Protein AF-A0A8S0TV90-F1 (afdb_monomer_lite)

Organism: NCBI:txid158383

pLDDT: mean 72.82, std 21.0, range [25.78, 95.25]

Foldseek 3Di:
DDDDQLVVVVVVVVVVVVVVVVVVVVVPDDDDDDDDPDPDDDDDDDDDPPPPPPDDDDDPQDQVNLCVLDDVCVVVVQVQFPDHDDDDGSVRVLVCLAVPWTAGDNQQKTWGADPPPSWIDIDGAPVQKDWDCCVPVCAWDWDADPSDSGRTHIDGDDDPDTDIDHDDDCVSTDPPDDDDDDDDDADDPPDPDDWDKDWDFDDDPPDPPPCRVVRIDIDTHDHDD

Secondary structure (DSSP, 8-state):
---SSTTHHHHHHHHHHHHHHHHHHHHT----------------------------------HHHHHHHS-TTHHHHHHTBSS----SSHHHHHHHHHHSPEEETTTTEEEEE-TTT--EEEEE-GGGSEETTTT-TTTEEEE--TT-SSS-EEEE-S-S---EE----GGGSPTT------------TT--PPPEEEEE----TTS--TTGGGG-EEEEE----

Radius of gyration: 20.62 Å; chains: 1; bounding box: 49×48×55 Å

Structure (mmCIF, N/CA/C/O backbone):
data_AF-A0A8S0TV90-F1
#
_entry.id   AF-A0A8S0TV90-F1
#
loop_
_atom_site.group_PDB
_atom_site.id
_atom_site.type_symbol
_atom_site.label_atom_id
_atom_site.label_alt_id
_atom_site.label_comp_id
_atom_site.label_asym_id
_atom_site.label_entity_id
_atom_site.label_seq_id
_atom_site.pdbx_PDB_ins_code
_atom_site.Cartn_x
_atom_site.Cartn_y
_atom_site.Cartn_z
_atom_site.occupancy
_atom_site.B_iso_or_equiv
_atom_site.auth_seq_id
_atom_site.auth_comp_id
_atom_site.auth_asym_id
_atom_site.auth_atom_id
_atom_site.pdbx_PDB_model_num
ATOM 1 N N . MET A 1 1 ? 4.726 -23.025 -4.879 1.00 28.41 1 MET A N 1
ATOM 2 C CA . MET A 1 1 ? 5.135 -22.444 -3.583 1.00 28.41 1 MET A CA 1
ATOM 3 C C . MET A 1 1 ? 5.290 -20.944 -3.773 1.00 28.41 1 MET A C 1
ATOM 5 O O . MET A 1 1 ? 6.342 -20.499 -4.212 1.00 28.41 1 MET A O 1
ATOM 9 N N . SER A 1 2 ? 4.206 -20.198 -3.553 1.00 31.86 2 SER A N 1
ATOM 10 C CA . SER A 1 2 ? 4.227 -18.735 -3.496 1.00 31.86 2 SER A CA 1
ATOM 11 C C . SER A 1 2 ? 4.524 -18.340 -2.048 1.00 31.86 2 SER A C 1
ATOM 13 O O . SER A 1 2 ? 3.829 -18.758 -1.123 1.00 31.86 2 SER A O 1
ATOM 15 N N . ARG A 1 3 ? 5.634 -17.637 -1.845 1.00 41.28 3 ARG A N 1
ATOM 16 C CA . ARG A 1 3 ? 6.029 -17.026 -0.576 1.00 41.28 3 ARG A CA 1
ATOM 17 C C . ARG A 1 3 ? 6.762 -15.748 -0.947 1.00 41.28 3 ARG A C 1
ATOM 19 O O . ARG A 1 3 ? 7.929 -15.837 -1.310 1.00 41.28 3 ARG A O 1
ATOM 26 N N . ASN A 1 4 ? 6.097 -14.595 -0.876 1.00 44.53 4 ASN A N 1
ATOM 27 C CA . ASN A 1 4 ? 6.734 -13.420 -0.271 1.00 44.53 4 ASN A CA 1
ATOM 28 C C . ASN A 1 4 ? 5.820 -12.207 -0.079 1.00 44.53 4 ASN A C 1
ATOM 30 O O . ASN A 1 4 ? 6.003 -11.518 0.917 1.00 44.53 4 ASN A O 1
ATOM 34 N N . TYR A 1 5 ? 4.840 -11.936 -0.943 1.00 41.94 5 TYR A N 1
ATOM 35 C CA . TYR A 1 5 ? 4.117 -10.657 -0.833 1.00 41.94 5 TYR A CA 1
ATOM 36 C C . TYR A 1 5 ? 2.858 -10.706 0.049 1.00 41.94 5 TYR A C 1
ATOM 38 O O . TYR A 1 5 ? 2.608 -9.747 0.776 1.00 41.94 5 TYR A O 1
ATOM 46 N N . ASP A 1 6 ? 2.143 -11.836 0.109 1.00 41.06 6 ASP A N 1
ATOM 47 C CA . ASP A 1 6 ? 1.007 -12.012 1.041 1.00 41.06 6 ASP A CA 1
ATOM 48 C C . ASP A 1 6 ? 1.436 -12.227 2.494 1.00 41.06 6 ASP A C 1
ATOM 50 O O . ASP A 1 6 ? 0.637 -12.145 3.419 1.00 41.06 6 ASP A O 1
ATOM 54 N N . ASN A 1 7 ? 2.734 -12.415 2.718 1.00 50.66 7 ASN A N 1
ATOM 55 C CA . ASN A 1 7 ? 3.322 -12.487 4.045 1.00 50.66 7 ASN A CA 1
ATOM 56 C C . ASN A 1 7 ? 3.751 -11.098 4.557 1.00 50.66 7 ASN A C 1
ATOM 58 O O . ASN A 1 7 ? 4.726 -10.967 5.301 1.00 50.66 7 ASN A O 1
ATOM 62 N N . TRP A 1 8 ? 3.033 -10.052 4.130 1.00 51.53 8 TRP A N 1
ATOM 63 C CA . TRP A 1 8 ? 3.197 -8.677 4.601 1.00 51.53 8 TRP A CA 1
ATOM 64 C C . TRP A 1 8 ? 3.120 -8.596 6.130 1.00 51.53 8 TRP A C 1
ATOM 66 O O . TRP A 1 8 ? 3.776 -7.746 6.716 1.00 51.53 8 TRP A O 1
ATOM 76 N N . GLU A 1 9 ? 2.399 -9.521 6.770 1.00 46.16 9 GLU A N 1
ATOM 77 C CA . GLU A 1 9 ? 2.347 -9.676 8.224 1.00 46.16 9 GLU A CA 1
ATOM 78 C C . GLU A 1 9 ? 3.711 -10.023 8.815 1.00 46.16 9 GLU A C 1
ATOM 80 O O . GLU A 1 9 ? 4.153 -9.320 9.708 1.00 46.16 9 GLU A O 1
ATOM 85 N N . ARG A 1 10 ? 4.457 -11.000 8.277 1.00 53.50 10 ARG A N 1
ATOM 86 C CA . ARG A 1 10 ? 5.832 -11.270 8.752 1.00 53.50 10 ARG A CA 1
ATOM 87 C C . ARG A 1 10 ? 6.801 -10.143 8.414 1.00 53.50 10 ARG A C 1
ATOM 89 O O . ARG A 1 10 ? 7.792 -9.958 9.112 1.00 53.50 10 ARG A O 1
ATOM 96 N N . LEU A 1 11 ? 6.538 -9.413 7.334 1.00 54.12 11 LEU A N 1
ATOM 97 C CA . LEU A 1 11 ? 7.287 -8.221 6.939 1.00 54.12 11 LEU A CA 1
ATOM 98 C C . LEU A 1 11 ? 7.079 -7.093 7.961 1.00 54.12 11 LEU A C 1
ATOM 100 O O . LEU A 1 11 ? 8.053 -6.524 8.447 1.00 54.12 11 LEU A O 1
ATOM 104 N N . LEU A 1 12 ? 5.827 -6.832 8.341 1.00 52.50 12 LEU A N 1
ATOM 105 C CA . LEU A 1 12 ? 5.471 -5.914 9.416 1.00 52.50 12 LEU A CA 1
ATOM 106 C C . LEU A 1 12 ? 5.977 -6.412 10.765 1.00 52.50 12 LEU A C 1
ATOM 108 O O . LEU A 1 12 ? 6.564 -5.623 11.479 1.00 52.50 12 LEU A O 1
ATOM 112 N N . GLU A 1 13 ? 5.839 -7.690 11.110 1.00 53.66 13 GLU A N 1
ATOM 113 C CA . GLU A 1 13 ? 6.349 -8.251 12.365 1.00 53.66 13 GLU A CA 1
ATOM 114 C C . GLU A 1 13 ? 7.869 -8.124 12.461 1.00 53.66 13 GLU A C 1
ATOM 116 O O . GLU A 1 13 ? 8.380 -7.699 13.491 1.00 53.66 13 GLU A O 1
ATOM 121 N N . ALA A 1 14 ? 8.611 -8.442 11.397 1.00 53.81 14 ALA A N 1
ATOM 122 C CA . ALA A 1 14 ? 10.065 -8.297 11.379 1.00 53.81 14 ALA A CA 1
ATOM 123 C C . ALA A 1 14 ? 10.487 -6.829 11.525 1.00 53.81 14 ALA A C 1
ATOM 125 O O . ALA A 1 14 ? 11.451 -6.514 12.223 1.00 53.81 14 ALA A O 1
ATOM 126 N N . VAL A 1 15 ? 9.751 -5.924 10.883 1.00 60.00 15 VAL A N 1
ATOM 127 C CA . VAL A 1 15 ? 9.974 -4.483 10.975 1.00 60.00 15 VAL A CA 1
ATOM 128 C C . VAL A 1 15 ? 9.614 -3.946 12.361 1.00 60.00 15 VAL A C 1
ATOM 130 O O . VAL A 1 15 ? 10.416 -3.228 12.946 1.00 60.00 15 VAL A O 1
ATOM 133 N N . LEU A 1 16 ? 8.452 -4.307 12.902 1.00 56.81 16 LEU A N 1
ATOM 134 C CA . LEU A 1 16 ? 7.983 -3.919 14.231 1.00 56.81 16 LEU A CA 1
ATOM 135 C C . LEU A 1 16 ? 8.924 -4.452 15.306 1.00 56.81 16 LEU A C 1
ATOM 137 O O . LEU A 1 16 ? 9.281 -3.712 16.214 1.00 56.81 16 LEU A O 1
ATOM 141 N N . ARG A 1 17 ? 9.403 -5.692 15.163 1.00 60.16 17 ARG A N 1
ATOM 142 C CA . ARG A 1 17 ? 10.423 -6.271 16.041 1.00 60.16 17 ARG A CA 1
ATOM 143 C C . ARG A 1 17 ? 11.723 -5.477 15.979 1.00 60.16 17 ARG A C 1
ATOM 145 O O . ARG A 1 17 ? 12.268 -5.138 17.019 1.00 60.16 17 ARG A O 1
ATOM 152 N N . ARG A 1 18 ? 12.180 -5.100 14.780 1.00 61.66 18 ARG A N 1
ATOM 153 C CA . ARG A 1 18 ? 13.380 -4.268 14.616 1.00 61.66 18 ARG A CA 1
ATOM 154 C C . ARG A 1 18 ? 13.220 -2.880 15.238 1.00 61.66 18 ARG A C 1
ATOM 156 O O . ARG A 1 18 ? 14.164 -2.383 15.844 1.00 61.66 18 ARG A O 1
ATOM 163 N N . GLU A 1 19 ? 12.072 -2.229 15.062 1.00 57.28 19 GLU A N 1
ATOM 164 C CA . GLU A 1 19 ? 11.840 -0.914 15.669 1.00 57.28 19 GLU A CA 1
ATOM 165 C C . GLU A 1 19 ? 11.679 -1.024 17.196 1.00 57.28 19 GLU A C 1
ATOM 167 O O . GLU A 1 19 ? 12.238 -0.195 17.906 1.00 57.28 19 GLU A O 1
ATOM 172 N N . HIS A 1 20 ? 11.049 -2.084 17.713 1.00 60.78 20 HIS A N 1
ATOM 173 C CA . HIS A 1 20 ? 10.985 -2.368 19.150 1.00 60.78 20 HIS A CA 1
ATOM 174 C C . HIS A 1 20 ? 12.377 -2.608 19.756 1.00 60.78 20 HIS A C 1
ATOM 176 O O . HIS A 1 20 ? 12.732 -1.991 20.758 1.00 60.78 20 HIS A O 1
ATOM 182 N N . ASP A 1 21 ? 13.209 -3.431 19.113 1.00 55.97 21 ASP A N 1
ATOM 183 C CA . ASP A 1 21 ? 14.592 -3.671 19.542 1.00 55.97 21 ASP A CA 1
ATOM 184 C C . ASP A 1 21 ? 15.416 -2.372 19.506 1.00 55.97 21 ASP A C 1
ATOM 186 O O . ASP A 1 21 ? 16.234 -2.113 20.389 1.00 55.97 21 ASP A O 1
ATOM 190 N N . ARG A 1 22 ? 15.172 -1.501 18.519 1.00 61.19 22 ARG A N 1
ATOM 191 C CA . ARG A 1 22 ? 15.804 -0.179 18.434 1.00 61.19 22 ARG A CA 1
ATOM 192 C C . ARG A 1 22 ? 15.361 0.752 19.565 1.00 61.19 22 ARG A C 1
ATOM 194 O O . ARG A 1 22 ? 16.201 1.470 20.104 1.00 61.19 22 ARG A O 1
ATOM 201 N N . GLU A 1 23 ? 14.080 0.757 19.922 1.00 58.62 23 GLU A N 1
ATOM 202 C CA . GLU A 1 23 ? 13.561 1.519 21.066 1.00 58.62 23 GLU A CA 1
ATOM 203 C C . GLU A 1 23 ? 14.156 1.020 22.386 1.00 58.62 23 GLU A C 1
ATOM 205 O O . GLU A 1 23 ? 14.572 1.836 23.208 1.00 58.62 23 GLU A O 1
ATOM 210 N N . LEU A 1 24 ? 14.296 -0.298 22.556 1.00 62.91 24 LEU A N 1
ATOM 211 C CA . LEU A 1 24 ? 14.978 -0.887 23.709 1.00 62.91 24 LEU A CA 1
ATOM 212 C C . LEU A 1 24 ? 16.445 -0.453 23.776 1.00 62.91 24 LEU A C 1
ATOM 214 O O . LEU A 1 24 ? 16.901 -0.033 24.836 1.00 62.91 24 LEU A O 1
ATOM 218 N N . VAL A 1 25 ? 17.180 -0.487 22.662 1.00 59.34 25 VAL A N 1
ATOM 219 C CA . VAL A 1 25 ? 18.582 -0.033 22.619 1.00 59.34 25 VAL A CA 1
ATOM 220 C C . VAL A 1 25 ? 18.706 1.454 22.967 1.00 59.34 25 VAL A C 1
ATOM 222 O O . VAL A 1 25 ? 19.604 1.831 23.718 1.00 59.34 25 VAL A O 1
ATOM 225 N N . LEU A 1 26 ? 17.792 2.298 22.482 1.00 55.25 26 LEU A N 1
ATOM 226 C CA . LEU A 1 26 ? 17.770 3.728 22.810 1.00 55.25 26 LEU A CA 1
ATOM 22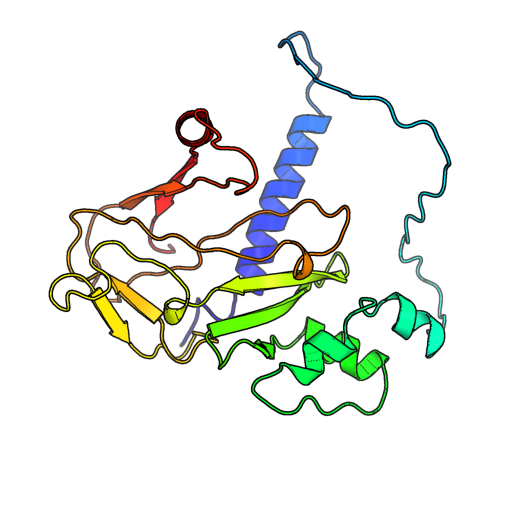7 C C . LEU A 1 26 ? 17.394 3.991 24.277 1.00 55.25 26 LEU A C 1
ATOM 229 O O . LEU A 1 26 ? 17.917 4.925 24.874 1.00 55.25 26 LEU A O 1
ATOM 233 N N . ALA A 1 27 ? 16.538 3.159 24.872 1.00 53.94 27 ALA A N 1
ATOM 234 C CA . ALA A 1 27 ? 16.146 3.268 26.278 1.00 53.94 27 ALA A CA 1
ATOM 235 C C . ALA A 1 27 ? 17.245 2.824 27.266 1.00 53.94 27 ALA A C 1
ATOM 237 O O . ALA A 1 27 ? 17.191 3.199 28.435 1.00 53.94 27 ALA A O 1
ATOM 238 N N . HIS A 1 28 ? 18.234 2.042 26.815 1.00 47.09 28 HIS A N 1
ATOM 239 C CA . HIS A 1 28 ? 19.327 1.522 27.651 1.00 47.09 28 HIS A CA 1
ATOM 240 C C . HIS A 1 28 ? 20.659 2.274 27.476 1.00 47.09 28 HIS A C 1
ATOM 242 O O . HIS A 1 28 ? 21.668 1.846 28.033 1.00 47.09 28 HIS A O 1
ATOM 248 N N . SER A 1 29 ? 20.689 3.380 26.725 1.00 35.72 29 SER A N 1
ATOM 249 C CA . SER A 1 29 ? 21.889 4.213 26.573 1.00 35.72 29 SER A CA 1
ATOM 250 C C . SER A 1 29 ? 21.983 5.251 27.702 1.00 35.72 29 SER A C 1
ATOM 252 O O . SER A 1 29 ? 21.122 6.128 27.777 1.00 35.72 29 SER A O 1
ATOM 254 N N . PRO A 1 30 ? 23.015 5.218 28.567 1.00 43.50 30 PRO A N 1
ATOM 255 C CA . PRO A 1 30 ? 23.337 6.333 29.450 1.00 43.50 30 PRO A CA 1
ATOM 256 C C . PRO A 1 30 ? 24.018 7.432 28.617 1.00 43.50 30 PRO A C 1
ATOM 258 O O . PRO A 1 30 ? 25.105 7.223 28.081 1.00 43.50 30 PRO A O 1
ATOM 261 N N . ASP A 1 31 ? 23.363 8.585 28.478 1.00 38.75 31 ASP A N 1
ATOM 262 C CA . ASP A 1 31 ? 23.887 9.765 27.771 1.00 38.75 31 ASP A CA 1
ATOM 263 C C . ASP A 1 31 ? 25.192 10.304 28.406 1.00 38.75 31 ASP A C 1
ATOM 265 O O . ASP A 1 31 ? 25.397 10.190 29.620 1.00 38.75 31 ASP A O 1
ATOM 269 N N . PRO A 1 32 ? 26.065 10.956 27.608 1.00 38.44 32 PRO A N 1
ATOM 270 C CA . PRO A 1 32 ? 25.944 12.410 27.514 1.00 38.44 32 PRO A CA 1
ATOM 271 C C . PRO A 1 32 ? 26.042 12.984 26.088 1.00 38.44 32 PRO A C 1
ATOM 273 O O . PRO A 1 32 ? 26.943 12.683 25.307 1.00 38.44 32 PRO A O 1
ATOM 276 N N . SER A 1 33 ? 25.172 13.971 25.854 1.00 36.97 33 SER A N 1
ATOM 277 C CA . SER A 1 33 ? 25.289 15.100 24.917 1.00 36.97 33 SER A CA 1
ATOM 278 C C . SER A 1 33 ? 25.264 14.827 23.406 1.00 36.97 33 SER A C 1
ATOM 280 O O . SER A 1 33 ? 26.302 14.675 22.775 1.00 36.97 33 SER A O 1
ATOM 282 N N . PHE A 1 34 ? 24.087 15.015 22.796 1.00 28.98 34 PHE A N 1
ATOM 283 C CA . PHE A 1 34 ? 23.965 15.751 21.531 1.00 28.98 34 PHE A CA 1
ATOM 284 C C . PHE A 1 34 ? 22.754 16.694 21.570 1.00 28.98 34 PHE A C 1
ATOM 286 O O . PHE A 1 34 ? 21.652 16.325 21.964 1.00 28.98 34 PHE A O 1
ATOM 293 N N . SER A 1 35 ? 23.013 17.944 21.191 1.00 25.78 35 SER A N 1
ATOM 294 C CA . SER A 1 35 ? 22.109 19.094 21.233 1.00 25.78 35 SER A CA 1
ATOM 295 C C . SER A 1 35 ? 20.823 18.870 20.431 1.00 25.78 35 SER A C 1
ATOM 297 O O . SER A 1 35 ? 20.850 18.775 19.203 1.00 25.78 35 SER A O 1
ATOM 299 N N . SER A 1 36 ? 19.684 18.829 21.122 1.00 30.06 36 SER A N 1
ATOM 300 C CA . SER A 1 36 ? 18.354 18.889 20.522 1.00 30.06 36 SER A CA 1
ATOM 301 C C . SER A 1 36 ? 17.888 20.344 20.452 1.00 30.06 36 SER A C 1
ATOM 303 O O . SER A 1 36 ? 17.552 20.937 21.478 1.00 30.06 36 SER A O 1
ATOM 305 N N . SER A 1 37 ? 17.804 20.924 19.256 1.00 27.86 37 SER A N 1
ATOM 306 C CA . SER A 1 37 ? 17.000 22.137 19.050 1.00 27.86 37 SER A CA 1
ATOM 307 C C . SER A 1 37 ? 15.561 21.721 18.746 1.00 27.86 37 SER A C 1
ATOM 309 O O . SER A 1 37 ? 15.173 21.474 17.608 1.00 27.86 37 SER A O 1
ATOM 311 N N . ILE A 1 38 ? 14.784 21.597 19.820 1.00 31.97 38 ILE A N 1
ATOM 312 C CA . ILE A 1 38 ? 13.326 21.488 19.811 1.00 31.97 38 ILE A CA 1
ATOM 313 C C . ILE A 1 38 ? 12.768 22.886 19.525 1.00 31.97 38 ILE A C 1
ATOM 315 O O . ILE A 1 38 ? 13.022 23.810 20.294 1.00 31.97 38 ILE A O 1
ATOM 319 N N . ILE A 1 39 ? 11.979 23.046 18.461 1.00 29.56 39 ILE A N 1
ATOM 320 C CA . ILE A 1 39 ? 11.037 24.167 18.367 1.00 29.56 39 ILE A CA 1
ATOM 321 C C . ILE A 1 39 ? 9.697 23.645 18.879 1.00 29.56 39 ILE A C 1
ATOM 323 O O . ILE A 1 39 ? 8.941 22.994 18.160 1.00 29.56 39 ILE A O 1
ATOM 327 N N . SER A 1 40 ? 9.442 23.890 20.161 1.00 29.27 40 SER A N 1
ATOM 328 C CA . SER A 1 40 ? 8.134 23.759 20.791 1.00 29.27 40 SER A CA 1
ATOM 329 C C . SER A 1 40 ? 7.373 25.071 20.610 1.00 29.27 40 SER A C 1
ATOM 331 O O . SER A 1 40 ? 7.940 26.157 20.718 1.00 29.27 40 SER A O 1
ATOM 333 N N . HIS A 1 41 ? 6.077 24.988 20.323 1.00 29.20 41 HIS A N 1
ATOM 334 C CA . HIS A 1 41 ? 5.122 26.045 20.654 1.00 29.20 41 HIS A CA 1
ATOM 335 C C . HIS A 1 41 ? 4.116 25.451 21.651 1.00 29.20 41 HIS A C 1
ATOM 337 O O . HIS A 1 41 ? 3.771 24.271 21.524 1.00 29.20 41 HIS A O 1
ATOM 343 N N . PRO A 1 42 ? 3.710 26.207 22.685 1.00 28.50 42 PRO A N 1
ATOM 344 C CA . PRO A 1 42 ? 3.037 25.650 23.848 1.00 28.50 42 PRO A CA 1
ATOM 345 C C . PRO A 1 42 ? 1.529 25.535 23.614 1.00 28.50 42 PRO A C 1
ATOM 347 O O . PRO A 1 42 ? 0.874 26.517 23.282 1.00 28.50 42 PRO A O 1
ATOM 350 N N . CYS A 1 43 ? 0.967 24.358 23.886 1.00 29.14 43 CYS A N 1
ATOM 351 C CA . CYS A 1 43 ? -0.438 24.231 24.262 1.00 29.14 43 CYS A CA 1
ATOM 352 C C . CYS A 1 43 ? -0.518 23.482 25.594 1.00 29.14 43 CYS A C 1
ATOM 354 O O . CYS A 1 43 ? -0.052 22.352 25.730 1.00 29.14 43 CYS A O 1
ATOM 356 N N . THR A 1 44 ? -1.065 24.175 26.585 1.00 27.78 44 THR A N 1
ATOM 357 C CA . THR A 1 44 ? -1.330 23.728 27.953 1.00 27.78 44 THR A CA 1
ATOM 358 C C . THR A 1 44 ? -2.443 22.676 28.020 1.00 27.78 44 THR A C 1
ATOM 360 O O . THR A 1 44 ? -3.439 22.826 27.322 1.00 27.78 44 THR A O 1
ATOM 363 N N . SER A 1 45 ? -2.198 21.665 28.873 1.00 34.56 45 SER A N 1
ATOM 364 C CA . SER A 1 45 ? -3.057 20.684 29.587 1.00 34.56 45 SER A CA 1
ATOM 365 C C . SER A 1 45 ? -4.450 20.330 29.019 1.00 34.56 45 SER A C 1
ATOM 367 O O . SER A 1 45 ? -5.226 21.172 28.599 1.00 34.56 45 SER A O 1
ATOM 369 N N . ILE A 1 46 ? -4.870 19.061 29.022 1.00 29.59 46 ILE A N 1
ATOM 370 C CA . ILE A 1 46 ? -5.319 18.307 30.207 1.00 29.59 46 ILE A CA 1
ATOM 371 C C . ILE A 1 46 ? -5.143 16.796 29.955 1.00 29.59 46 ILE A C 1
ATOM 373 O O . ILE A 1 46 ? -5.317 16.312 28.838 1.00 29.59 46 ILE A O 1
ATOM 377 N N . HIS A 1 47 ? -4.751 16.088 31.017 1.00 42.12 47 HIS A N 1
ATOM 378 C CA . HIS A 1 47 ? -4.613 14.635 31.113 1.00 42.12 47 HIS A CA 1
ATOM 379 C C . HIS A 1 47 ? -5.845 13.885 30.588 1.00 42.12 47 HIS A C 1
ATOM 381 O O . HIS A 1 47 ? -6.946 14.167 31.034 1.00 42.12 47 HIS A O 1
ATOM 387 N N . ASP A 1 48 ? -5.613 12.891 29.727 1.00 26.89 48 ASP A N 1
ATOM 388 C CA . ASP A 1 48 ? -6.279 11.582 29.768 1.00 26.89 48 ASP A CA 1
ATOM 389 C C . ASP A 1 48 ? -5.519 10.611 28.847 1.00 26.89 48 ASP A C 1
ATOM 391 O O . ASP A 1 48 ? -5.816 10.436 27.666 1.00 26.89 48 ASP A O 1
ATOM 395 N N . ASN A 1 49 ? -4.470 9.991 29.397 1.00 33.09 49 ASN A N 1
ATOM 396 C CA . ASN A 1 49 ? -3.824 8.833 28.785 1.00 33.09 49 ASN A CA 1
ATOM 397 C C . ASN A 1 49 ? -4.666 7.594 29.107 1.00 33.09 49 ASN A C 1
ATOM 399 O O . ASN A 1 49 ? -4.481 6.975 30.155 1.00 33.09 49 ASN A O 1
ATOM 403 N N . GLN A 1 50 ? -5.560 7.195 28.204 1.00 34.38 50 GLN A N 1
ATOM 404 C CA . GLN A 1 50 ? -6.109 5.840 28.235 1.00 34.38 50 GLN A CA 1
ATOM 405 C C . GLN A 1 50 ? -5.145 4.895 27.515 1.00 34.38 50 GLN A C 1
ATOM 407 O O . GLN A 1 50 ? -5.301 4.571 26.341 1.00 34.38 50 GLN A O 1
ATOM 412 N N . ASN A 1 51 ? -4.130 4.447 28.254 1.00 31.95 51 ASN A N 1
ATOM 413 C CA . ASN A 1 51 ? -3.431 3.207 27.941 1.00 31.95 51 ASN A CA 1
ATOM 414 C C . ASN A 1 51 ? -4.416 2.057 28.169 1.00 31.95 51 ASN A C 1
ATOM 416 O O . ASN A 1 51 ? -4.655 1.663 29.311 1.00 31.95 51 ASN A O 1
ATOM 420 N N . ILE A 1 52 ? -4.987 1.503 27.101 1.00 42.22 52 ILE A N 1
ATOM 421 C CA . ILE A 1 52 ? -5.712 0.236 27.197 1.00 42.22 52 ILE A CA 1
ATOM 422 C C . ILE A 1 52 ? -4.656 -0.874 27.226 1.00 42.22 52 ILE A C 1
ATOM 424 O O . ILE A 1 52 ? -4.266 -1.419 26.196 1.00 42.22 52 ILE A O 1
ATOM 428 N N . GLN A 1 53 ? -4.155 -1.188 28.424 1.00 39.25 53 GLN A N 1
ATOM 429 C CA . GLN A 1 53 ? -3.572 -2.503 28.666 1.00 39.25 53 GLN A CA 1
ATOM 430 C C . GLN A 1 53 ? -4.704 -3.524 28.583 1.00 39.25 53 GLN A C 1
ATOM 432 O O . GLN A 1 53 ? -5.670 -3.459 29.345 1.00 39.25 53 GLN A O 1
ATOM 437 N N . LEU A 1 54 ? -4.589 -4.462 27.645 1.00 40.12 54 LEU A N 1
ATOM 438 C CA . LEU A 1 54 ? -5.504 -5.587 27.526 1.00 40.12 54 LEU A CA 1
ATOM 439 C C . LEU A 1 54 ? -5.226 -6.559 28.686 1.00 40.12 54 LEU A C 1
ATOM 441 O O . LEU A 1 54 ? -4.447 -7.502 28.572 1.00 40.12 54 LEU A O 1
ATOM 445 N N . GLY A 1 55 ? -5.814 -6.257 29.842 1.00 30.28 55 GLY A N 1
ATOM 446 C CA . GLY A 1 55 ? -5.831 -7.132 31.002 1.00 30.28 55 GLY A CA 1
ATOM 447 C C . GLY A 1 55 ? -6.707 -8.349 30.730 1.00 30.28 55 GLY A C 1
ATOM 448 O O . GLY A 1 55 ? -7.861 -8.230 30.318 1.00 30.28 55 GLY A O 1
ATOM 449 N N . THR A 1 56 ? -6.147 -9.527 30.974 1.00 42.25 56 THR A N 1
ATOM 450 C CA . THR A 1 56 ? -6.820 -10.821 30.917 1.00 42.25 56 THR A CA 1
ATOM 451 C C . THR A 1 56 ? -7.950 -10.869 31.952 1.00 42.25 56 THR A C 1
ATOM 453 O O . THR A 1 56 ? -7.742 -11.201 33.116 1.00 42.25 56 THR A O 1
ATOM 456 N N . SER A 1 57 ? -9.169 -10.520 31.550 1.00 38.12 57 SER A N 1
ATOM 457 C CA . SER A 1 57 ? -10.394 -10.908 32.250 1.00 38.12 57 SER A CA 1
ATOM 458 C C . SER A 1 57 ? -11.567 -10.915 31.284 1.00 38.12 57 SER A C 1
ATOM 460 O O . SER A 1 57 ? -11.729 -10.020 30.461 1.00 38.12 57 SER A O 1
ATOM 462 N N . SER A 1 58 ? -12.342 -11.991 31.371 1.00 51.56 58 SER A N 1
ATOM 463 C CA . SER A 1 58 ? -13.488 -12.331 30.534 1.00 51.56 58 SER A CA 1
ATOM 464 C C . SER A 1 58 ? -14.544 -11.217 30.506 1.00 51.56 58 SER A C 1
ATOM 466 O O . SER A 1 58 ? -15.492 -11.251 31.282 1.00 51.56 58 SER A O 1
ATOM 468 N N . ASN A 1 59 ? -14.412 -10.264 29.582 1.00 45.84 59 ASN A N 1
ATOM 469 C CA . ASN A 1 59 ? -15.428 -9.258 29.293 1.00 45.84 59 ASN A CA 1
ATOM 470 C C . ASN A 1 59 ? -15.923 -9.446 27.860 1.00 45.84 59 ASN A C 1
ATOM 472 O O . ASN A 1 59 ? -15.178 -9.288 26.892 1.00 45.84 59 ASN A O 1
ATOM 476 N N . THR A 1 60 ? -17.200 -9.790 27.716 1.00 55.19 60 THR A N 1
ATOM 477 C CA . THR A 1 60 ? -17.903 -9.727 26.435 1.00 55.19 60 THR A CA 1
ATOM 478 C C . THR A 1 60 ? -17.962 -8.261 26.002 1.00 55.19 60 THR A C 1
ATOM 480 O O . THR A 1 60 ? -18.775 -7.496 26.516 1.00 55.19 60 THR A O 1
ATOM 483 N N . VAL A 1 61 ? -17.063 -7.859 25.105 1.00 62.09 61 VAL A N 1
ATOM 484 C CA . VAL A 1 61 ? -17.032 -6.518 24.500 1.00 62.09 61 VAL A CA 1
ATOM 485 C C . VAL A 1 61 ? -18.390 -6.247 23.841 1.00 62.09 61 VAL A C 1
ATOM 487 O O . VAL A 1 61 ? -18.808 -7.026 22.979 1.00 62.09 61 VAL A O 1
ATOM 490 N N . ASN A 1 62 ? -19.094 -5.195 24.270 1.00 74.94 62 ASN A N 1
ATOM 491 C CA . ASN A 1 62 ? -20.425 -4.857 23.751 1.00 74.94 62 ASN A CA 1
ATOM 492 C C . ASN A 1 62 ? -20.325 -4.032 22.445 1.00 74.94 62 ASN A C 1
ATOM 494 O O . ASN A 1 62 ? -19.260 -3.524 22.104 1.00 74.94 62 ASN A O 1
ATOM 498 N N . GLU A 1 63 ? -21.429 -3.865 21.708 1.00 76.31 63 GLU A N 1
ATOM 499 C CA . GLU A 1 63 ? -21.455 -3.125 20.425 1.00 76.31 63 GLU A CA 1
ATOM 500 C C . GLU A 1 63 ? -20.937 -1.674 20.516 1.00 76.31 63 GLU A C 1
ATOM 502 O O . GLU A 1 63 ? -20.317 -1.182 19.573 1.00 76.31 63 GLU A O 1
ATOM 507 N N . LYS A 1 64 ? -21.140 -0.985 21.649 1.00 77.38 64 LYS A N 1
ATOM 508 C CA . LYS A 1 64 ? -20.656 0.395 21.848 1.00 77.38 64 LYS A CA 1
ATOM 509 C C . LYS A 1 64 ? -19.142 0.452 22.031 1.00 77.38 64 LYS A C 1
ATOM 511 O O . LYS A 1 64 ? -18.515 1.436 21.648 1.00 77.38 64 LYS A O 1
ATOM 516 N N . ASP A 1 65 ? -18.554 -0.586 22.614 1.00 82.19 65 ASP A N 1
ATOM 517 C CA . ASP A 1 65 ? -17.104 -0.685 22.761 1.00 82.19 65 ASP A CA 1
ATOM 518 C C . ASP A 1 65 ? -16.448 -0.951 21.397 1.00 82.19 65 ASP A C 1
ATOM 520 O O . ASP A 1 65 ? -15.441 -0.326 21.068 1.00 82.19 65 ASP A O 1
ATOM 524 N N . TRP A 1 66 ? -17.064 -1.789 20.552 1.00 84.00 66 TRP A N 1
ATOM 525 C CA . TRP A 1 66 ? -16.608 -2.001 19.170 1.00 84.00 66 TRP A CA 1
ATOM 526 C C . TRP A 1 66 ? -16.709 -0.744 18.311 1.00 84.00 66 TRP A C 1
ATOM 528 O O . TRP A 1 66 ? -15.825 -0.492 17.501 1.00 84.00 66 TRP A O 1
ATOM 538 N N . GLU A 1 67 ? -17.734 0.079 18.515 1.00 79.44 67 GLU A N 1
ATOM 539 C CA . GLU A 1 67 ? -17.864 1.373 17.840 1.00 79.44 67 GLU A CA 1
ATOM 540 C C . GLU A 1 67 ? -16.728 2.346 18.168 1.00 79.44 67 GLU A C 1
ATOM 542 O O . GLU A 1 67 ? -16.319 3.108 17.303 1.00 79.44 67 GLU A O 1
ATOM 547 N N . ARG A 1 68 ? -16.181 2.296 19.388 1.00 78.81 68 ARG A N 1
ATOM 548 C CA . ARG A 1 68 ? -15.005 3.100 19.765 1.00 78.8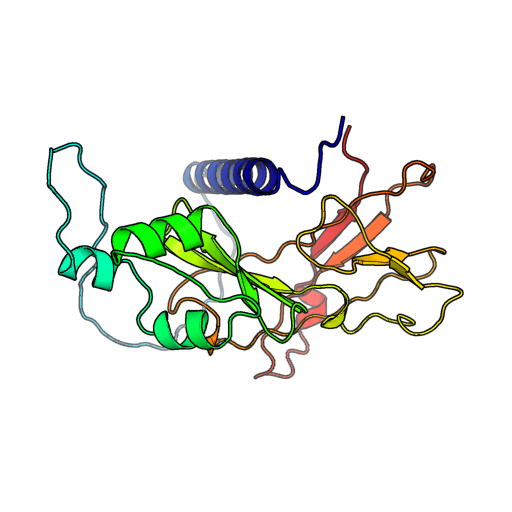1 68 ARG A CA 1
ATOM 549 C C . ARG A 1 68 ? -13.701 2.552 19.189 1.00 78.81 68 ARG A C 1
ATOM 551 O O . ARG A 1 68 ? -12.761 3.317 18.995 1.00 78.81 68 ARG A O 1
ATOM 558 N N . LEU A 1 69 ? -13.628 1.235 18.989 1.00 79.62 69 LEU A N 1
ATOM 559 C CA . LEU A 1 69 ? -12.482 0.567 18.365 1.00 79.62 69 LEU A CA 1
ATOM 560 C C . LEU A 1 69 ? -12.480 0.745 16.844 1.00 79.62 69 LEU A C 1
ATOM 562 O O . LEU A 1 69 ? -11.416 0.766 16.226 1.00 79.62 69 LEU A O 1
ATOM 566 N N . LEU A 1 70 ? -13.661 0.875 16.243 1.00 80.94 70 LEU A N 1
ATOM 567 C CA . LEU A 1 70 ? -13.806 1.353 14.879 1.00 80.94 70 LEU A CA 1
ATOM 568 C C . LEU A 1 70 ? -13.466 2.846 14.822 1.00 80.94 70 LEU A C 1
ATOM 570 O O . LEU A 1 70 ? -13.726 3.621 15.738 1.00 80.94 70 LEU A O 1
ATOM 574 N N . LEU A 1 71 ? -12.838 3.252 13.726 1.00 79.62 71 LEU A N 1
ATOM 575 C CA . LEU A 1 71 ? -12.452 4.645 13.520 1.00 79.62 71 LEU A CA 1
ATOM 576 C C . LEU A 1 71 ? -13.712 5.487 13.288 1.00 79.62 71 LEU A C 1
ATOM 578 O O . LEU A 1 71 ? -14.614 4.996 12.618 1.00 79.62 71 LEU A O 1
ATOM 582 N N . PRO A 1 72 ? -13.784 6.748 13.750 1.00 81.19 72 PRO A N 1
ATOM 583 C CA . PRO A 1 72 ? -14.989 7.571 13.594 1.00 81.19 72 PRO A CA 1
ATOM 584 C C . PRO A 1 72 ? -15.489 7.708 12.147 1.00 81.19 72 PRO A C 1
ATOM 586 O O . PRO A 1 72 ? -16.669 7.942 11.925 1.00 81.19 72 PRO A O 1
ATOM 589 N N . ASP A 1 73 ? -14.598 7.548 11.168 1.00 87.19 73 ASP A N 1
ATOM 590 C CA . ASP A 1 73 ? -14.871 7.625 9.734 1.00 87.19 73 ASP A CA 1
ATOM 591 C C . ASP A 1 73 ? -14.960 6.247 9.048 1.00 87.19 73 ASP A C 1
ATOM 593 O O . ASP A 1 73 ? -14.774 6.144 7.834 1.00 87.19 73 ASP A O 1
ATOM 597 N N . TYR A 1 74 ? -15.221 5.164 9.793 1.00 87.62 74 TYR A N 1
ATOM 598 C CA . TYR A 1 74 ? -15.303 3.817 9.214 1.00 87.62 74 TYR A CA 1
ATOM 599 C C . TYR A 1 74 ? -16.412 3.694 8.154 1.00 87.62 74 TYR A C 1
ATOM 601 O O . TYR A 1 74 ? -16.225 2.974 7.177 1.00 87.62 74 TYR A O 1
ATOM 609 N N . GLU A 1 75 ? -17.526 4.418 8.301 1.00 89.50 75 GLU A N 1
ATOM 610 C CA . GLU A 1 75 ? -18.636 4.431 7.332 1.00 89.50 75 GLU A CA 1
ATOM 611 C C . GLU A 1 75 ? -18.216 5.045 5.986 1.00 89.50 75 GLU A C 1
ATOM 613 O O . GLU A 1 75 ? -18.487 4.503 4.909 1.00 89.50 75 GLU A O 1
ATOM 618 N N . ASP A 1 76 ? -17.449 6.134 6.034 1.00 88.50 76 ASP A N 1
ATOM 619 C CA . ASP A 1 76 ? -16.839 6.741 4.849 1.00 88.50 76 ASP A CA 1
ATOM 620 C C . ASP A 1 76 ? -15.791 5.815 4.224 1.00 88.50 76 ASP A C 1
ATOM 622 O O . ASP A 1 76 ? -15.571 5.813 3.011 1.00 88.50 76 ASP A O 1
ATOM 626 N N . ILE A 1 77 ? -15.091 5.035 5.046 1.00 88.06 77 ILE A N 1
ATOM 627 C CA . ILE A 1 77 ? -14.123 4.053 4.567 1.00 88.06 77 ILE A CA 1
ATOM 628 C C . ILE A 1 77 ? -14.852 2.949 3.790 1.00 88.06 77 ILE A C 1
ATOM 630 O O . ILE A 1 77 ? -14.575 2.778 2.605 1.00 88.06 77 ILE A O 1
ATOM 634 N N . ILE A 1 78 ? -15.828 2.270 4.397 1.00 90.75 78 ILE A N 1
ATOM 635 C CA . ILE A 1 78 ? -16.544 1.157 3.750 1.00 90.75 78 ILE A CA 1
ATOM 636 C C . ILE A 1 78 ? -17.326 1.599 2.508 1.00 90.75 78 ILE A C 1
ATOM 638 O O . ILE A 1 78 ? -17.356 0.866 1.523 1.00 90.75 78 ILE A O 1
ATOM 642 N N . SER A 1 79 ? -17.910 2.802 2.507 1.00 89.88 79 SER A N 1
ATOM 643 C CA . SER A 1 79 ? -18.697 3.306 1.368 1.00 89.88 79 SER A CA 1
ATOM 644 C C . SER A 1 79 ? -17.853 3.583 0.120 1.00 89.88 79 SER A C 1
ATOM 646 O O . SER A 1 79 ? -18.374 3.568 -0.993 1.00 89.88 79 SER A O 1
ATOM 648 N N . ARG A 1 80 ? -16.544 3.806 0.287 1.00 87.75 80 ARG A N 1
ATOM 649 C CA . ARG A 1 80 ? -15.579 4.012 -0.808 1.00 87.75 80 ARG A CA 1
ATOM 650 C C . ARG A 1 80 ? -14.846 2.730 -1.219 1.00 87.75 80 ARG A C 1
ATOM 652 O O . ARG A 1 80 ? -13.960 2.798 -2.079 1.00 87.75 80 ARG A O 1
ATOM 659 N N . SER A 1 81 ? -15.178 1.597 -0.601 1.00 91.62 81 SER A N 1
ATOM 660 C CA . SER A 1 81 ? -14.617 0.291 -0.945 1.00 91.62 81 SER A CA 1
ATOM 661 C C . SER A 1 81 ? -14.999 -0.095 -2.377 1.00 91.62 81 SER A C 1
ATOM 663 O O . SER A 1 81 ? -16.122 0.139 -2.817 1.00 91.62 81 SER A O 1
ATOM 665 N N . ALA A 1 82 ? -14.060 -0.687 -3.112 1.00 89.38 82 ALA A N 1
ATOM 666 C CA . ALA A 1 82 ? -14.284 -1.175 -4.470 1.00 89.38 82 ALA A CA 1
ATOM 667 C C . ALA A 1 82 ? -15.249 -2.370 -4.496 1.00 89.38 82 ALA A C 1
ATOM 669 O O . ALA A 1 82 ? -16.009 -2.519 -5.450 1.00 89.38 82 ALA A O 1
ATOM 670 N N . ASP A 1 83 ? -15.228 -3.175 -3.433 1.00 87.88 83 ASP A N 1
ATOM 671 C CA . ASP A 1 83 ? -16.077 -4.346 -3.251 1.00 87.88 83 ASP A CA 1
ATOM 672 C C . ASP A 1 83 ? -16.991 -4.151 -2.030 1.00 87.88 83 ASP A C 1
ATOM 674 O O . ASP A 1 83 ? -16.545 -3.578 -1.025 1.00 87.88 83 ASP A O 1
ATOM 678 N N . PRO A 1 84 ? -18.253 -4.624 -2.075 1.00 88.12 84 PRO A N 1
ATOM 679 C CA . PRO A 1 84 ? -19.170 -4.526 -0.945 1.00 88.12 84 PRO A CA 1
ATOM 680 C C . PRO A 1 84 ? -18.604 -5.195 0.311 1.00 88.12 84 PRO A C 1
ATOM 682 O O . PRO A 1 84 ? -18.281 -6.382 0.308 1.00 88.12 84 PRO A O 1
ATOM 685 N N . VAL A 1 85 ? -18.537 -4.439 1.407 1.00 89.69 85 VAL A N 1
ATOM 686 C CA . VAL A 1 85 ? -18.129 -4.957 2.717 1.00 89.69 85 VAL A CA 1
ATOM 687 C C . VAL A 1 85 ? -19.378 -5.425 3.459 1.00 89.69 85 VAL A C 1
ATOM 689 O O . VAL A 1 85 ? -20.199 -4.611 3.876 1.00 89.69 85 VAL A O 1
ATOM 692 N N . VAL A 1 86 ? -19.535 -6.740 3.607 1.00 89.31 86 VAL A N 1
ATOM 693 C CA . VAL A 1 86 ? -20.682 -7.348 4.297 1.00 89.31 86 VAL A CA 1
ATOM 694 C C . VAL A 1 86 ? -20.268 -7.764 5.704 1.00 89.31 86 VAL A C 1
ATOM 696 O O . VAL A 1 86 ? -19.299 -8.498 5.874 1.00 89.31 86 VAL A O 1
ATOM 699 N N . TYR A 1 87 ? -21.016 -7.321 6.713 1.00 90.88 87 TYR A N 1
ATOM 700 C CA . TYR A 1 87 ? -20.780 -7.658 8.118 1.00 90.88 87 TYR A CA 1
ATOM 701 C C . TYR A 1 87 ? -22.105 -7.727 8.889 1.00 90.88 87 TYR A C 1
ATOM 703 O O . TYR A 1 87 ? -23.061 -7.034 8.545 1.00 90.88 87 TYR A O 1
ATOM 711 N N . ALA A 1 88 ? -22.169 -8.573 9.923 1.00 90.19 88 ALA A N 1
ATOM 712 C CA . ALA A 1 88 ? -23.356 -8.724 10.772 1.00 90.19 88 ALA A CA 1
ATOM 713 C C . ALA A 1 88 ? -23.273 -7.870 12.048 1.00 90.19 88 ALA A C 1
ATOM 715 O O . ALA A 1 88 ? -24.283 -7.338 12.504 1.00 90.19 88 ALA A O 1
ATOM 716 N N . THR A 1 89 ? -22.070 -7.718 12.605 1.00 90.69 89 THR A N 1
ATOM 717 C CA . THR A 1 89 ? -21.799 -6.923 13.811 1.00 90.69 89 THR A CA 1
ATOM 718 C C . THR A 1 89 ? -20.608 -5.987 13.611 1.00 90.69 89 THR A C 1
ATOM 720 O O . THR A 1 89 ? -19.779 -6.197 12.718 1.00 90.69 89 THR A O 1
ATOM 723 N N . LYS A 1 90 ? -20.465 -4.961 14.463 1.00 89.38 90 LYS A N 1
ATOM 724 C CA . LYS A 1 90 ? -19.292 -4.063 14.421 1.00 89.38 90 LYS A CA 1
ATOM 725 C C . LYS A 1 90 ? -17.992 -4.800 14.740 1.00 89.38 90 LYS A C 1
ATOM 727 O O . LYS A 1 90 ? -16.938 -4.468 14.199 1.00 89.38 90 LYS A O 1
ATOM 732 N N . LYS A 1 91 ? -18.076 -5.838 15.574 1.00 90.12 91 LYS A N 1
ATOM 733 C CA . LYS A 1 91 ? -16.970 -6.761 15.831 1.00 90.12 91 LYS A CA 1
ATOM 734 C C . LYS A 1 91 ? -16.519 -7.463 14.554 1.00 90.12 91 LYS A C 1
ATOM 736 O O . LYS A 1 91 ? -15.323 -7.490 14.275 1.00 90.12 91 LYS A O 1
ATOM 741 N N . ASP A 1 92 ? -17.462 -8.010 13.788 1.00 92.00 92 ASP A N 1
ATOM 742 C CA . ASP A 1 92 ? -17.151 -8.709 12.537 1.00 92.00 92 ASP A CA 1
ATOM 743 C C . ASP A 1 92 ? -16.506 -7.757 11.534 1.00 92.00 92 ASP A C 1
ATOM 745 O O . ASP A 1 92 ? -15.521 -8.117 10.894 1.00 92.00 92 ASP A O 1
ATOM 749 N N . LEU A 1 93 ? -17.001 -6.517 11.456 1.00 92.31 93 LEU A N 1
ATOM 750 C CA . LEU A 1 93 ? -16.388 -5.486 10.626 1.00 92.31 93 LEU A CA 1
ATOM 751 C C . LEU A 1 93 ? -14.948 -5.192 11.056 1.00 92.31 93 LEU A C 1
ATOM 753 O O . LEU A 1 93 ? -14.049 -5.187 10.218 1.00 92.31 93 LEU A O 1
ATOM 757 N N . TYR A 1 94 ? -14.713 -4.966 12.351 1.00 90.81 94 TYR A N 1
ATOM 758 C CA . TYR A 1 94 ? -13.374 -4.685 12.869 1.00 90.81 94 TYR A CA 1
ATOM 759 C C . TYR A 1 94 ? -12.397 -5.825 12.551 1.00 90.81 94 TYR A C 1
ATOM 761 O O . TYR A 1 94 ? -11.300 -5.576 12.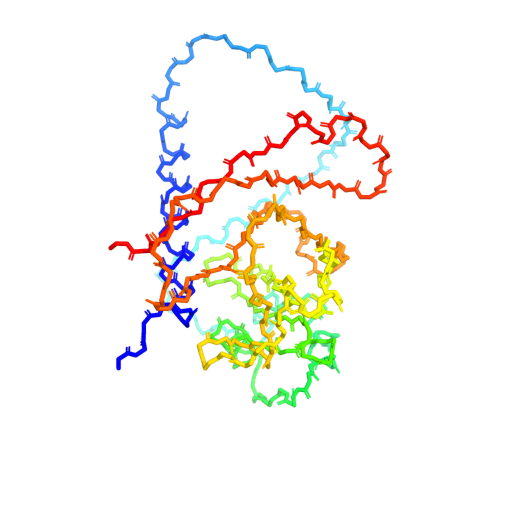048 1.00 90.81 94 TYR A O 1
ATOM 769 N N . LEU A 1 95 ? -12.801 -7.076 12.799 1.00 90.44 95 LEU A N 1
ATOM 770 C CA . LEU A 1 95 ? -11.981 -8.250 12.493 1.00 90.44 95 LEU A CA 1
ATOM 771 C C . LEU A 1 95 ? -11.744 -8.387 10.984 1.00 90.44 95 LEU A C 1
ATOM 773 O O . LEU A 1 95 ? -10.607 -8.585 10.567 1.00 90.44 95 LEU A O 1
ATOM 777 N N . SER A 1 96 ? -12.770 -8.173 10.157 1.00 91.62 96 SER A N 1
ATOM 778 C CA . SER A 1 96 ? -12.631 -8.199 8.699 1.00 91.62 96 SER A CA 1
ATOM 779 C C . SER A 1 96 ? -11.629 -7.158 8.199 1.00 91.62 96 SER A C 1
ATOM 781 O O . SER A 1 96 ? -10.768 -7.494 7.393 1.00 91.62 96 SER A O 1
ATOM 783 N N . LEU A 1 97 ? -11.708 -5.910 8.674 1.00 91.06 97 LEU A N 1
ATOM 784 C CA . LEU A 1 97 ? -10.789 -4.837 8.272 1.00 91.06 97 LEU A CA 1
ATOM 785 C C . LEU A 1 97 ? -9.364 -5.057 8.791 1.00 91.06 97 LEU A C 1
ATOM 787 O O . LEU A 1 97 ? -8.413 -4.531 8.216 1.00 91.06 97 LEU A O 1
ATOM 791 N N . ARG A 1 98 ? -9.209 -5.797 9.889 1.00 88.69 98 ARG A N 1
ATOM 792 C CA . ARG A 1 98 ? -7.913 -6.178 10.458 1.00 88.69 98 ARG A CA 1
ATOM 793 C C . ARG A 1 98 ? -7.254 -7.311 9.672 1.00 88.69 98 ARG A C 1
ATOM 795 O O . ARG A 1 98 ? -6.048 -7.267 9.430 1.00 88.69 98 ARG A O 1
ATOM 802 N N . ASP A 1 99 ? -8.032 -8.320 9.297 1.00 88.38 99 ASP A N 1
ATOM 803 C CA . ASP A 1 99 ? -7.519 -9.553 8.696 1.00 88.38 99 ASP A CA 1
ATOM 804 C C . ASP A 1 99 ? -7.457 -9.485 7.166 1.00 88.38 99 ASP A C 1
ATOM 806 O O . ASP A 1 99 ? -6.655 -10.180 6.545 1.00 88.38 99 ASP A O 1
ATOM 810 N N . SER A 1 100 ? -8.287 -8.652 6.535 1.00 87.31 100 SER A N 1
ATOM 811 C CA . SER A 1 100 ? -8.389 -8.540 5.079 1.00 87.31 100 SER A CA 1
ATOM 812 C C . SER A 1 100 ? -8.393 -7.076 4.632 1.00 87.31 100 SER A C 1
ATOM 814 O O . SER A 1 100 ? -9.342 -6.342 4.910 1.00 87.31 100 SER A O 1
ATOM 816 N N . PRO A 1 101 ? -7.351 -6.624 3.909 1.00 90.06 101 PRO A N 1
ATOM 817 C CA . PRO A 1 101 ? -7.331 -5.283 3.352 1.00 90.06 101 PRO A CA 1
ATOM 818 C C . PRO A 1 101 ? -8.432 -5.083 2.312 1.00 90.06 101 PRO A C 1
ATOM 820 O O . PRO A 1 101 ? -8.575 -5.889 1.396 1.00 90.06 101 PRO A O 1
ATOM 823 N N . ILE A 1 102 ? -9.141 -3.963 2.404 1.00 93.44 102 ILE A N 1
ATOM 824 C CA . ILE A 1 102 ? -10.140 -3.554 1.414 1.00 93.44 102 ILE A CA 1
ATOM 825 C C . ILE A 1 102 ? -9.526 -2.592 0.402 1.00 93.44 102 ILE A C 1
ATOM 827 O O . ILE A 1 102 ? -8.608 -1.827 0.715 1.00 93.44 102 ILE A O 1
ATOM 831 N N . LEU A 1 103 ? -10.021 -2.631 -0.831 1.00 94.38 103 LEU A N 1
ATOM 832 C CA . LEU A 1 103 ? -9.524 -1.808 -1.926 1.00 94.38 103 LEU A CA 1
ATOM 833 C C . LEU A 1 103 ? -10.317 -0.509 -2.040 1.00 94.38 103 LEU A C 1
ATOM 835 O O . LEU A 1 103 ? -11.536 -0.518 -2.021 1.00 94.38 103 LEU A O 1
ATOM 839 N N . HIS A 1 104 ? -9.622 0.614 -2.186 1.00 90.50 104 HIS A N 1
ATOM 840 C CA . HIS A 1 104 ? -10.185 1.958 -2.319 1.00 90.50 104 HIS A CA 1
ATOM 841 C C . HIS A 1 104 ? -9.711 2.620 -3.615 1.00 90.50 104 HIS A C 1
ATOM 843 O O . HIS A 1 104 ? -8.732 2.188 -4.235 1.00 90.50 104 HIS A O 1
ATOM 849 N N . ASP A 1 105 ? -10.375 3.718 -3.992 1.00 88.88 105 ASP A N 1
ATOM 850 C CA . ASP A 1 105 ? -9.986 4.570 -5.127 1.00 88.88 105 ASP A CA 1
ATOM 851 C C . ASP A 1 105 ? -9.869 3.777 -6.443 1.00 88.88 105 ASP A C 1
ATOM 853 O O . ASP A 1 105 ? -8.851 3.802 -7.140 1.00 88.88 105 ASP A O 1
ATOM 857 N N . GLY A 1 106 ? -10.899 2.977 -6.736 1.00 89.31 106 GLY A N 1
ATOM 858 C CA . GLY A 1 106 ? -10.925 2.104 -7.912 1.00 89.31 106 GLY A CA 1
ATOM 859 C C . GLY A 1 106 ? -9.825 1.036 -7.900 1.00 89.31 106 GLY A C 1
ATOM 860 O O . GLY A 1 106 ? -9.253 0.731 -8.945 1.00 89.31 106 GLY A O 1
ATOM 861 N N . GLY A 1 107 ? -9.471 0.522 -6.719 1.00 91.81 107 GLY A N 1
ATOM 862 C CA . GLY A 1 107 ? -8.450 -0.517 -6.563 1.00 91.81 107 GLY A CA 1
ATOM 863 C C . GLY A 1 107 ? -7.010 -0.016 -6.610 1.00 91.81 107 GLY A C 1
ATOM 864 O O . GLY A 1 107 ? -6.090 -0.810 -6.797 1.00 91.81 107 GLY A O 1
ATOM 865 N N . LYS A 1 108 ? -6.786 1.293 -6.464 1.00 93.38 108 LYS A N 1
ATOM 866 C CA . LYS A 1 108 ? -5.442 1.894 -6.486 1.00 93.38 108 LYS A CA 1
ATOM 867 C C . LYS A 1 108 ? -4.860 2.118 -5.095 1.00 93.38 108 LYS A C 1
ATOM 869 O O . LYS A 1 108 ? -3.672 2.413 -4.973 1.00 93.38 108 LYS A O 1
ATOM 874 N N . MET A 1 109 ? -5.675 1.998 -4.054 1.00 94.38 109 MET A N 1
ATOM 875 C CA . MET A 1 109 ? -5.249 2.048 -2.658 1.00 94.38 109 MET A CA 1
ATOM 876 C C . MET A 1 109 ? -5.821 0.856 -1.906 1.00 94.38 109 MET A C 1
ATOM 878 O O . MET A 1 109 ? -6.839 0.307 -2.314 1.00 94.38 109 MET A O 1
ATOM 882 N N . SER A 1 110 ? -5.177 0.454 -0.814 1.00 93.50 110 SER A N 1
ATOM 883 C CA . SER A 1 110 ? -5.757 -0.523 0.108 1.00 93.50 110 SER A CA 1
ATOM 884 C C . SER A 1 110 ? -5.755 0.010 1.526 1.00 93.50 110 SER A C 1
ATOM 886 O O . SER A 1 110 ? -4.784 0.657 1.928 1.00 93.50 110 SER A O 1
ATOM 888 N N . PHE A 1 111 ? -6.782 -0.337 2.282 1.00 93.25 111 PHE A N 1
ATOM 889 C CA . PHE A 1 111 ? -6.962 0.023 3.676 1.00 93.25 111 PHE A CA 1
ATOM 890 C C . PHE A 1 111 ? -7.074 -1.238 4.535 1.00 93.25 111 PHE A C 1
ATOM 892 O O . PHE A 1 111 ? -7.731 -2.192 4.134 1.00 93.25 111 PHE A O 1
ATOM 899 N N . HIS A 1 112 ? -6.446 -1.242 5.707 1.00 92.38 112 HIS A N 1
ATOM 900 C CA . HIS A 1 112 ? -6.691 -2.231 6.760 1.00 92.38 112 HIS A CA 1
ATOM 901 C C . HIS A 1 112 ? -6.428 -1.613 8.135 1.00 92.38 112 HIS A C 1
ATOM 903 O O . HIS A 1 112 ? -5.871 -0.516 8.237 1.00 92.38 112 HIS A O 1
ATOM 909 N N . ILE A 1 113 ? -6.816 -2.324 9.188 1.00 91.62 113 ILE A N 1
ATOM 910 C CA . ILE A 1 113 ? -6.531 -1.953 10.574 1.00 91.62 113 ILE A CA 1
ATOM 911 C C . ILE A 1 113 ? -5.266 -2.676 11.042 1.00 91.62 113 ILE A C 1
ATOM 913 O O . ILE A 1 113 ? -5.140 -3.892 10.887 1.00 91.62 113 ILE A O 1
ATOM 917 N N . ASP A 1 114 ? -4.335 -1.931 11.638 1.00 90.12 114 ASP A N 1
ATOM 918 C CA . ASP A 1 114 ? -3.139 -2.502 12.249 1.00 90.12 114 ASP A CA 1
ATOM 919 C C . ASP A 1 114 ? -3.511 -3.460 13.384 1.00 90.12 114 ASP A C 1
ATOM 921 O O . ASP A 1 114 ? -4.261 -3.108 14.301 1.00 90.12 114 ASP A O 1
ATOM 925 N N . LYS A 1 115 ? -2.935 -4.664 13.366 1.00 86.31 115 LYS A N 1
ATOM 926 C CA . LYS A 1 115 ? -3.308 -5.712 14.320 1.00 86.31 115 LYS A CA 1
ATOM 927 C C . LYS A 1 115 ? -2.932 -5.385 15.761 1.00 86.31 115 LYS A C 1
ATOM 929 O O . LYS A 1 115 ? -3.559 -5.942 16.662 1.00 86.31 115 LYS A O 1
ATOM 934 N N . THR A 1 116 ? -1.912 -4.560 15.968 1.00 86.19 116 THR A N 1
ATOM 935 C CA . THR A 1 116 ? -1.340 -4.285 17.291 1.00 86.19 116 THR A CA 1
ATOM 936 C C . THR A 1 116 ? -1.926 -3.015 17.888 1.00 86.19 116 THR A C 1
ATOM 938 O O . THR A 1 116 ? -2.262 -2.975 19.068 1.00 86.19 116 THR A O 1
ATOM 941 N N . THR A 1 117 ? -2.052 -1.975 17.071 1.00 85.31 117 THR A N 1
ATOM 942 C CA . THR A 1 117 ? -2.400 -0.623 17.513 1.00 85.31 117 THR A CA 1
ATOM 943 C C . THR A 1 117 ? -3.832 -0.223 17.180 1.00 85.31 117 THR A C 1
ATOM 945 O O . THR A 1 117 ? -4.308 0.776 17.711 1.00 85.31 117 THR A O 1
ATOM 948 N N . GLY A 1 118 ? -4.520 -0.948 16.292 1.00 87.19 118 GLY A N 1
ATOM 949 C CA . GLY A 1 118 ? -5.852 -0.569 15.818 1.00 87.19 118 GLY A CA 1
ATOM 950 C C . GLY A 1 118 ? -5.868 0.667 14.908 1.00 87.19 118 GLY A C 1
ATOM 951 O O . GLY A 1 118 ? -6.937 1.161 14.560 1.00 87.19 118 GLY A O 1
ATOM 952 N N . ASN A 1 119 ? -4.701 1.190 14.516 1.00 90.25 119 ASN A N 1
ATOM 953 C CA . ASN A 1 119 ? -4.604 2.367 13.657 1.00 90.25 119 ASN A CA 1
ATOM 954 C C . ASN A 1 119 ? -4.851 2.040 12.180 1.00 90.25 119 ASN A C 1
ATOM 956 O O . ASN A 1 119 ? -4.679 0.906 11.734 1.00 90.25 119 ASN A O 1
ATOM 960 N N . LYS A 1 120 ? -5.191 3.069 11.396 1.00 91.50 120 LYS A N 1
ATOM 961 C CA . LYS A 1 120 ? -5.326 2.971 9.940 1.00 91.50 120 LYS A CA 1
ATOM 962 C C . LYS A 1 120 ? -3.993 2.603 9.304 1.00 91.50 120 LYS A C 1
ATOM 964 O O . LYS A 1 120 ? -3.026 3.350 9.457 1.00 91.50 120 LYS A O 1
ATOM 969 N N . CYS A 1 121 ? -3.974 1.548 8.503 1.00 92.19 121 CYS A N 1
ATOM 970 C CA . CYS A 1 121 ? -2.871 1.214 7.616 1.00 92.19 121 CYS A CA 1
ATOM 971 C C . CYS A 1 121 ? -3.302 1.380 6.161 1.00 92.19 121 CYS A C 1
ATOM 973 O O . CYS A 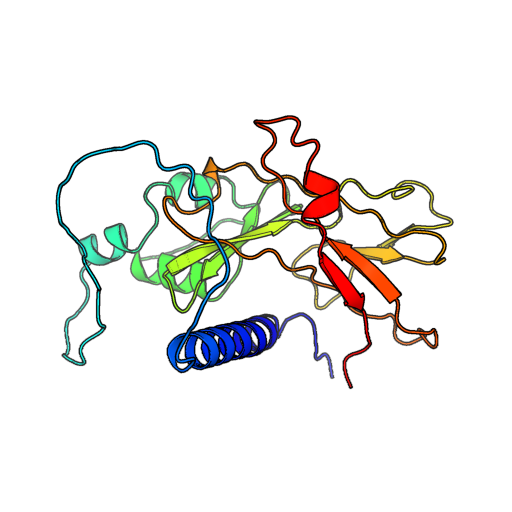1 121 ? -4.260 0.760 5.696 1.00 92.19 121 CYS A O 1
ATOM 975 N N . VAL A 1 122 ? -2.557 2.201 5.422 1.00 93.38 122 VAL A N 1
ATOM 976 C CA . VAL A 1 122 ? -2.864 2.531 4.029 1.00 93.38 122 VAL A CA 1
ATOM 977 C C . VAL A 1 122 ? -1.707 2.124 3.127 1.00 93.38 122 VAL A C 1
ATOM 979 O O . VAL A 1 122 ? -0.543 2.352 3.447 1.00 93.38 122 VAL A O 1
ATOM 982 N N . MET A 1 123 ? -2.034 1.538 1.978 1.00 94.25 123 MET A N 1
ATOM 983 C CA . MET A 1 123 ? -1.073 1.206 0.930 1.00 94.25 123 MET A CA 1
ATOM 984 C C . MET A 1 123 ? -1.473 1.893 -0.373 1.00 94.25 123 MET A C 1
ATOM 986 O O . MET A 1 123 ? -2.650 1.920 -0.731 1.00 94.25 123 MET A O 1
ATOM 990 N N . ILE A 1 124 ? -0.484 2.427 -1.086 1.00 95.25 124 ILE A N 1
ATOM 991 C CA . ILE A 1 124 ? -0.657 3.069 -2.390 1.00 95.25 124 ILE A CA 1
ATOM 992 C C . ILE A 1 124 ? -0.149 2.100 -3.458 1.00 95.25 124 ILE A C 1
ATOM 994 O O . ILE A 1 124 ? 1.015 1.700 -3.433 1.00 95.25 124 ILE A O 1
ATOM 998 N N . GLY A 1 125 ? -1.019 1.710 -4.384 1.00 94.50 125 GLY A N 1
ATOM 999 C CA . GLY A 1 125 ? -0.669 0.845 -5.503 1.00 94.50 125 GLY A CA 1
ATOM 1000 C C . GLY A 1 125 ? 0.075 1.598 -6.603 1.00 94.50 125 GLY A C 1
ATOM 1001 O O . GLY A 1 125 ? 0.000 2.823 -6.713 1.00 94.50 125 GLY A O 1
ATOM 1002 N N . ALA A 1 126 ? 0.750 0.851 -7.480 1.00 94.00 126 ALA A N 1
ATOM 1003 C CA . ALA A 1 126 ? 1.591 1.412 -8.540 1.00 94.00 126 ALA A CA 1
ATOM 1004 C C . ALA A 1 126 ? 0.858 2.425 -9.439 1.00 94.00 126 ALA A C 1
ATOM 1006 O O . ALA A 1 126 ? 1.432 3.438 -9.819 1.00 94.00 126 ALA A O 1
ATOM 1007 N N . ARG A 1 127 ? -0.435 2.201 -9.715 1.00 93.50 127 ARG A N 1
ATOM 1008 C CA . ARG A 1 127 ? -1.272 3.093 -10.541 1.00 93.50 127 ARG A CA 1
ATOM 1009 C C . ARG A 1 127 ? -1.577 4.456 -9.914 1.00 93.50 127 ARG A C 1
ATOM 1011 O O . ARG A 1 127 ? -2.124 5.313 -10.601 1.00 93.50 127 ARG A O 1
ATOM 1018 N N . LYS A 1 128 ? -1.282 4.649 -8.627 1.00 94.56 128 LYS A N 1
ATOM 1019 C CA . LYS A 1 128 ? -1.417 5.937 -7.930 1.00 94.56 128 LYS A CA 1
ATOM 1020 C C . LYS A 1 128 ? -0.061 6.558 -7.582 1.00 94.56 128 LYS A C 1
ATOM 1022 O O . LYS A 1 128 ? -0.006 7.629 -6.986 1.00 94.56 128 LYS A O 1
ATOM 1027 N N . LEU A 1 129 ? 1.037 5.916 -7.982 1.00 93.31 129 LEU A N 1
ATOM 1028 C CA . LEU A 1 129 ? 2.370 6.489 -7.874 1.00 93.31 129 LEU A CA 1
ATOM 1029 C C . LEU A 1 129 ? 2.705 7.288 -9.131 1.00 93.31 129 LEU A C 1
ATOM 1031 O O . LEU A 1 129 ? 2.459 6.852 -10.253 1.00 93.31 129 LEU A O 1
ATOM 1035 N N . LYS A 1 130 ? 3.349 8.436 -8.940 1.00 92.50 130 LYS A N 1
ATOM 1036 C CA . LYS A 1 130 ? 4.049 9.141 -10.009 1.00 92.50 130 LYS A CA 1
ATOM 1037 C C . LYS A 1 130 ? 5.446 8.549 -10.124 1.00 92.50 130 LYS A C 1
ATOM 1039 O O . LYS A 1 130 ? 6.276 8.765 -9.244 1.00 92.50 130 LYS A O 1
ATOM 1044 N N . ILE A 1 131 ? 5.694 7.801 -11.191 1.00 90.69 131 ILE A N 1
ATOM 1045 C CA . ILE A 1 131 ? 6.970 7.122 -11.429 1.00 90.69 131 ILE A CA 1
ATOM 1046 C C . ILE A 1 131 ? 7.706 7.834 -12.563 1.00 90.69 131 ILE A C 1
ATOM 1048 O O . ILE A 1 131 ? 7.125 8.105 -13.617 1.00 90.69 131 ILE A O 1
ATOM 1052 N N . LEU A 1 132 ? 8.984 8.153 -12.360 1.00 88.69 132 LEU A N 1
ATOM 1053 C CA . LEU A 1 132 ? 9.825 8.721 -13.409 1.00 88.69 132 LEU A CA 1
ATOM 1054 C C . LEU A 1 132 ? 9.918 7.735 -14.578 1.00 88.69 132 LEU A C 1
ATOM 1056 O O . LEU A 1 132 ? 10.303 6.581 -14.396 1.00 88.69 132 LEU A O 1
ATOM 1060 N N . TRP A 1 133 ? 9.550 8.213 -15.769 1.00 87.81 133 TRP A N 1
ATOM 1061 C CA . TRP A 1 133 ? 9.420 7.403 -16.985 1.00 87.81 133 TRP A CA 1
ATOM 1062 C C . TRP A 1 133 ? 8.410 6.253 -16.879 1.00 87.81 133 TRP A C 1
ATOM 1064 O O . TRP A 1 133 ? 8.444 5.356 -17.711 1.00 87.81 133 TRP A O 1
ATOM 1074 N N . GLY A 1 134 ? 7.489 6.281 -15.907 1.00 85.56 134 GLY A N 1
ATOM 1075 C CA . GLY A 1 134 ? 6.505 5.212 -15.686 1.00 85.56 134 GLY A CA 1
ATOM 1076 C C . GLY A 1 134 ? 5.610 4.906 -16.892 1.00 85.56 134 GLY A C 1
ATOM 1077 O O . GLY A 1 134 ? 5.140 3.783 -17.029 1.00 85.56 134 GLY A O 1
ATOM 1078 N N . GLU A 1 135 ? 5.430 5.885 -17.781 1.00 86.88 135 GLU A N 1
ATOM 1079 C CA . GLU A 1 135 ? 4.653 5.759 -19.021 1.00 86.88 135 GLU A CA 1
ATOM 1080 C C . GLU A 1 135 ? 5.473 5.230 -20.210 1.00 86.88 135 GLU A C 1
ATOM 1082 O O . GLU A 1 135 ? 4.913 4.980 -21.273 1.00 86.88 135 GLU A O 1
ATOM 1087 N N . ILE A 1 136 ? 6.795 5.089 -20.063 1.00 88.88 136 ILE A N 1
ATOM 1088 C CA . ILE A 1 136 ? 7.716 4.683 -21.131 1.00 88.88 136 ILE A CA 1
ATOM 1089 C C . ILE A 1 136 ? 7.923 3.157 -21.049 1.00 88.88 136 ILE A C 1
ATOM 1091 O O . ILE A 1 136 ? 8.603 2.689 -20.123 1.00 88.88 136 ILE A O 1
ATOM 1095 N N . PRO A 1 137 ? 7.359 2.357 -21.981 1.00 88.62 137 PRO A N 1
ATOM 1096 C CA . PRO A 1 137 ? 7.349 0.892 -21.895 1.00 88.62 137 PRO A CA 1
ATOM 1097 C C . PRO A 1 137 ? 8.734 0.231 -21.908 1.00 88.62 137 PRO A C 1
ATOM 1099 O O . PRO A 1 137 ? 8.876 -0.933 -21.512 1.00 88.62 137 PRO A O 1
ATOM 1102 N N . GLU A 1 138 ? 9.751 0.940 -22.389 1.00 87.06 1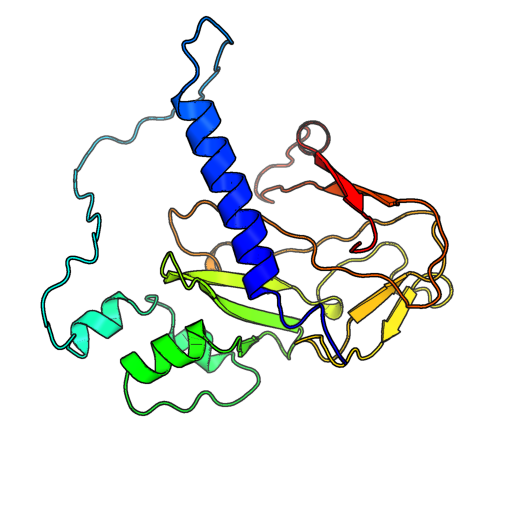38 GLU A N 1
ATOM 1103 C CA . GLU A 1 138 ? 11.155 0.533 -22.390 1.00 87.06 138 GLU A CA 1
ATOM 1104 C C . GLU A 1 138 ? 11.704 0.411 -20.962 1.00 87.06 138 GLU A C 1
ATOM 1106 O O . GLU A 1 138 ? 12.464 -0.515 -20.671 1.00 87.06 138 GLU A O 1
ATOM 1111 N N . PHE A 1 139 ? 11.276 1.298 -20.057 1.00 86.38 139 PHE A N 1
ATOM 1112 C CA . PHE A 1 139 ? 11.735 1.324 -18.668 1.00 86.38 139 PHE A CA 1
ATOM 1113 C C . PHE A 1 139 ? 10.784 0.591 -17.730 1.00 86.38 139 PHE A C 1
ATOM 1115 O O . PHE A 1 139 ? 11.244 -0.134 -16.847 1.00 86.38 139 PHE A O 1
ATOM 1122 N N . TRP A 1 140 ? 9.475 0.745 -17.928 1.00 89.75 140 TRP A N 1
ATOM 1123 C CA . TRP A 1 140 ? 8.465 0.256 -16.997 1.00 89.75 140 TRP A CA 1
ATOM 1124 C C . TRP A 1 140 ? 7.403 -0.593 -17.681 1.00 89.75 140 TRP A C 1
ATOM 1126 O O . TRP A 1 140 ? 7.046 -0.388 -18.839 1.00 89.75 140 TRP A O 1
ATOM 1136 N N . LYS A 1 141 ? 6.862 -1.562 -16.947 1.00 91.31 141 LYS A N 1
ATOM 1137 C CA . LYS A 1 141 ? 5.695 -2.332 -17.377 1.00 91.31 141 LYS A CA 1
ATOM 1138 C C . LYS A 1 141 ? 4.738 -2.513 -16.216 1.00 91.31 141 LYS A C 1
ATOM 1140 O O . LYS A 1 141 ? 5.135 -2.938 -15.137 1.00 91.31 141 LYS A O 1
ATOM 1145 N N . LEU A 1 142 ? 3.461 -2.235 -16.454 1.00 92.00 142 LEU A N 1
ATOM 1146 C CA . LEU A 1 142 ? 2.407 -2.639 -15.535 1.00 92.00 142 LEU A CA 1
ATOM 1147 C C . LEU A 1 142 ? 2.087 -4.113 -15.778 1.00 92.00 142 LEU A C 1
ATOM 1149 O O . LEU A 1 142 ? 1.706 -4.498 -16.885 1.00 92.00 142 LEU A O 1
ATOM 1153 N N . ILE A 1 143 ? 2.254 -4.932 -14.748 1.00 92.56 143 ILE A N 1
ATOM 1154 C CA . ILE A 1 143 ? 1.982 -6.371 -14.796 1.00 92.56 143 ILE A CA 1
ATOM 1155 C C . ILE A 1 143 ? 1.010 -6.754 -13.688 1.00 92.56 143 ILE A C 1
ATOM 1157 O O . ILE A 1 143 ? 0.951 -6.090 -12.656 1.00 92.56 143 ILE A O 1
ATOM 1161 N N . SER A 1 144 ? 0.265 -7.838 -13.886 1.00 92.44 144 SER A N 1
ATOM 1162 C CA . SER A 1 144 ? -0.434 -8.493 -12.782 1.00 92.44 144 SER A CA 1
ATOM 1163 C C . SER A 1 144 ? 0.548 -9.380 -12.020 1.00 92.44 144 SER A C 1
ATOM 1165 O O . SER A 1 144 ? 1.415 -10.012 -12.628 1.00 92.44 144 SER A O 1
ATOM 1167 N N . HIS A 1 145 ? 0.424 -9.418 -10.697 1.00 89.19 145 HIS A N 1
ATOM 1168 C CA . HIS A 1 145 ? 1.236 -10.270 -9.840 1.00 89.19 145 HIS A CA 1
ATOM 1169 C C . HIS A 1 145 ? 0.320 -10.984 -8.851 1.00 89.19 145 HIS A C 1
ATOM 1171 O O . HIS A 1 145 ? -0.430 -10.326 -8.140 1.00 89.19 145 HIS A O 1
ATOM 1177 N N . GLN A 1 146 ? 0.388 -12.318 -8.808 1.00 85.88 146 GLN A N 1
ATOM 1178 C CA . GLN A 1 146 ? -0.547 -13.150 -8.037 1.00 85.88 146 GLN A CA 1
ATOM 1179 C C . GLN A 1 146 ? -0.522 -12.844 -6.540 1.00 85.88 146 GLN A C 1
ATOM 1181 O O . GLN A 1 146 ? -1.561 -12.850 -5.902 1.00 85.88 146 GLN A O 1
ATOM 1186 N N . ASP A 1 147 ? 0.655 -12.514 -6.013 1.00 83.00 147 ASP A N 1
ATOM 1187 C CA . ASP A 1 147 ? 0.823 -12.213 -4.591 1.00 83.00 147 ASP A CA 1
ATOM 1188 C C . ASP A 1 147 ? 0.584 -10.718 -4.270 1.00 83.00 147 ASP A C 1
ATOM 1190 O O . ASP A 1 147 ? 0.933 -10.234 -3.196 1.00 83.00 147 ASP A O 1
ATOM 1194 N N . SER A 1 148 ? 0.110 -9.924 -5.237 1.00 88.50 148 SER A N 1
ATOM 1195 C CA . SER A 1 148 ? -0.221 -8.521 -4.993 1.00 88.50 148 SER A CA 1
ATOM 1196 C C . SER A 1 148 ? -1.705 -8.376 -4.706 1.00 88.50 148 SER A C 1
ATOM 1198 O O . SER A 1 148 ? -2.544 -8.827 -5.477 1.00 88.50 148 SER A O 1
ATOM 1200 N N . ARG A 1 149 ? -2.030 -7.617 -3.657 1.00 89.12 149 ARG A N 1
ATOM 1201 C CA . ARG A 1 149 ? -3.404 -7.154 -3.408 1.00 89.12 149 ARG A CA 1
ATOM 1202 C C . ARG A 1 149 ? -3.918 -6.181 -4.476 1.00 89.12 149 ARG A C 1
ATOM 1204 O O . ARG A 1 149 ? -5.111 -5.918 -4.540 1.00 89.12 149 ARG A O 1
ATOM 1211 N N . PHE A 1 150 ? -3.027 -5.600 -5.281 1.00 93.12 150 PHE A N 1
ATOM 1212 C CA . PHE A 1 150 ? -3.401 -4.721 -6.383 1.00 93.12 150 PHE A CA 1
ATOM 1213 C C . PHE A 1 150 ? -3.440 -5.504 -7.689 1.00 93.12 150 PHE A C 1
ATOM 1215 O O . PHE A 1 150 ? -2.543 -6.293 -7.974 1.00 93.12 150 PHE A O 1
ATOM 1222 N N . LEU A 1 151 ? -4.410 -5.182 -8.548 1.00 92.31 151 LEU A N 1
ATOM 1223 C CA . LEU A 1 151 ? -4.526 -5.792 -9.877 1.00 92.31 151 LEU A CA 1
ATOM 1224 C C . LEU A 1 151 ? -3.243 -5.642 -10.710 1.00 92.31 151 LEU A C 1
ATOM 1226 O O . LEU A 1 151 ? -2.923 -6.497 -11.536 1.00 92.31 151 LEU A O 1
ATOM 1230 N N . THR A 1 152 ? -2.518 -4.540 -10.499 1.00 93.12 152 THR A N 1
ATOM 1231 C CA . THR A 1 152 ? -1.283 -4.240 -11.218 1.00 93.12 152 THR A CA 1
ATOM 1232 C C . THR A 1 152 ? -0.186 -3.692 -10.320 1.00 93.12 152 THR A C 1
ATOM 1234 O O . THR A 1 152 ? -0.426 -2.778 -9.526 1.00 93.12 152 THR A O 1
ATOM 1237 N N . VAL A 1 153 ? 1.034 -4.159 -10.568 1.00 93.31 153 VAL A N 1
ATOM 1238 C CA . VAL A 1 153 ? 2.293 -3.647 -10.017 1.00 93.31 153 VAL A CA 1
ATOM 1239 C C . VAL A 1 153 ? 3.161 -3.063 -11.136 1.00 93.31 153 VAL A C 1
ATOM 1241 O O . VAL A 1 153 ? 2.961 -3.388 -12.307 1.00 93.31 153 VAL A O 1
ATOM 1244 N N . ALA A 1 154 ? 4.115 -2.199 -10.787 1.00 92.44 154 ALA A N 1
ATOM 1245 C CA . ALA A 1 154 ? 5.085 -1.648 -11.731 1.00 92.44 154 ALA A CA 1
ATOM 1246 C C . ALA A 1 154 ? 6.387 -2.458 -11.691 1.00 92.44 154 ALA A C 1
ATOM 1248 O O . ALA A 1 154 ? 7.055 -2.525 -10.661 1.00 92.44 154 ALA A O 1
ATOM 1249 N N . GLU A 1 155 ? 6.743 -3.056 -12.822 1.00 90.56 155 GLU A N 1
ATOM 1250 C CA . GLU A 1 155 ? 8.000 -3.767 -13.036 1.00 90.56 155 GLU A CA 1
ATOM 1251 C C . GLU A 1 155 ? 9.005 -2.844 -13.735 1.00 90.56 155 GLU A C 1
ATOM 1253 O O . GLU A 1 155 ? 8.729 -2.325 -14.820 1.00 90.56 155 GLU A O 1
ATOM 1258 N N . LEU A 1 156 ? 10.170 -2.647 -13.111 1.00 87.81 156 LEU A N 1
ATOM 1259 C CA . LEU A 1 156 ? 11.299 -1.909 -13.679 1.00 87.81 156 LEU A CA 1
ATOM 1260 C C . LEU A 1 156 ? 12.146 -2.852 -14.545 1.00 87.81 156 LEU A C 1
ATOM 1262 O O . LEU A 1 156 ? 12.713 -3.815 -14.029 1.00 87.81 156 LEU A O 1
ATOM 1266 N N . LYS A 1 157 ? 12.266 -2.564 -15.845 1.00 83.44 157 LYS A N 1
ATOM 1267 C CA . LYS A 1 157 ? 13.025 -3.388 -16.805 1.00 83.44 157 LYS A CA 1
ATOM 1268 C C . LYS A 1 157 ? 14.503 -3.032 -16.882 1.00 83.44 157 LYS A C 1
ATOM 1270 O O . LYS A 1 157 ? 15.342 -3.919 -17.005 1.00 83.44 157 LYS A O 1
ATOM 1275 N N . GLN A 1 158 ? 14.818 -1.739 -16.870 1.00 70.94 158 GLN A N 1
ATOM 1276 C CA . GLN A 1 158 ? 16.177 -1.238 -17.058 1.00 70.94 158 GLN A CA 1
ATOM 1277 C C . GLN A 1 158 ? 16.526 -0.232 -15.968 1.00 70.94 158 GLN A C 1
ATOM 1279 O O . GLN A 1 158 ? 15.807 0.736 -15.728 1.00 70.94 158 GLN A O 1
ATOM 1284 N N . ILE A 1 159 ? 17.651 -0.472 -15.300 1.00 63.94 159 ILE A N 1
ATOM 1285 C CA . ILE A 1 159 ? 18.082 0.314 -14.150 1.00 63.94 159 ILE A CA 1
ATOM 1286 C C . ILE A 1 159 ? 18.987 1.439 -14.637 1.00 63.94 159 ILE A C 1
ATOM 1288 O O . ILE A 1 159 ? 20.191 1.255 -14.791 1.00 63.94 159 ILE A O 1
ATOM 1292 N N . LEU A 1 160 ? 18.407 2.620 -14.836 1.00 65.25 160 LEU A N 1
ATOM 1293 C CA . LEU A 1 160 ? 19.188 3.859 -14.866 1.00 65.25 160 LEU A CA 1
ATOM 1294 C C . LEU A 1 160 ? 18.856 4.739 -13.656 1.00 65.25 160 LEU A C 1
ATOM 1296 O O . LEU A 1 160 ? 19.753 5.289 -13.021 1.00 65.25 160 LEU A O 1
ATOM 1300 N N . ARG A 1 161 ? 17.566 4.845 -13.303 1.00 72.56 161 ARG A N 1
ATOM 1301 C CA . ARG A 1 161 ? 17.090 5.636 -12.162 1.00 72.56 161 ARG A CA 1
ATOM 1302 C C . ARG A 1 161 ? 15.733 5.143 -11.662 1.00 72.56 161 ARG A C 1
ATOM 1304 O O . ARG A 1 161 ? 14.829 4.931 -12.460 1.00 72.56 161 ARG A O 1
ATOM 1311 N N . PHE A 1 162 ? 15.587 5.025 -10.344 1.00 79.75 162 PHE A N 1
ATOM 1312 C CA . PHE A 1 162 ? 14.316 4.750 -9.672 1.00 79.75 162 PHE A CA 1
ATOM 1313 C C . PHE A 1 162 ? 13.877 6.001 -8.893 1.00 79.75 162 PHE A C 1
ATOM 1315 O O . PHE A 1 162 ? 14.518 6.371 -7.912 1.00 79.75 162 PHE A O 1
ATOM 1322 N N . ASP A 1 163 ? 12.818 6.670 -9.353 1.00 86.00 163 ASP A N 1
ATOM 1323 C CA . ASP A 1 163 ? 12.132 7.761 -8.640 1.00 86.00 163 ASP A CA 1
ATOM 1324 C C . ASP A 1 163 ? 10.627 7.490 -8.731 1.00 86.00 163 ASP A C 1
ATOM 1326 O O . ASP A 1 163 ? 10.053 7.448 -9.821 1.00 86.00 163 ASP A O 1
ATOM 1330 N N . SER A 1 164 ? 10.010 7.251 -7.578 1.00 88.94 164 SER A N 1
ATOM 1331 C CA . SER A 1 164 ? 8.576 7.030 -7.435 1.00 88.94 164 SER A CA 1
ATOM 1332 C C . SER A 1 164 ? 8.049 7.890 -6.299 1.00 88.94 164 SER A C 1
ATOM 1334 O O . SER A 1 164 ? 8.635 7.904 -5.214 1.00 88.94 164 SER A O 1
ATOM 1336 N N . ARG A 1 165 ? 6.920 8.559 -6.520 1.00 90.81 165 ARG A N 1
ATOM 1337 C CA . ARG A 1 165 ? 6.313 9.475 -5.553 1.00 90.81 165 ARG A CA 1
ATOM 1338 C C . ARG A 1 165 ? 4.866 9.083 -5.318 1.00 90.81 165 ARG A C 1
ATOM 1340 O O . ARG A 1 165 ? 4.098 8.951 -6.267 1.00 90.81 165 ARG A O 1
ATOM 1347 N N . GLY A 1 166 ? 4.511 8.901 -4.055 1.00 90.62 166 GLY A N 1
ATOM 1348 C CA . GLY A 1 166 ? 3.137 8.704 -3.611 1.00 90.62 166 GLY A CA 1
ATOM 1349 C C . GLY A 1 166 ? 2.657 9.915 -2.825 1.00 90.62 166 GLY A C 1
ATOM 1350 O O . GLY A 1 166 ? 3.459 10.611 -2.204 1.00 90.62 166 GLY A O 1
ATOM 1351 N N . GLN A 1 167 ? 1.350 10.149 -2.842 1.00 91.38 167 GLN A N 1
ATOM 1352 C CA . GLN A 1 167 ? 0.701 11.148 -2.004 1.00 91.38 167 GLN A CA 1
ATOM 1353 C C . GLN A 1 167 ? -0.482 10.503 -1.292 1.00 91.38 167 GLN A C 1
ATOM 1355 O O . GLN A 1 167 ? -1.244 9.744 -1.893 1.00 91.38 167 GLN A O 1
ATOM 1360 N N . ILE A 1 168 ? -0.624 10.825 -0.012 1.00 90.00 168 ILE A N 1
ATOM 1361 C CA . ILE A 1 168 ? -1.760 10.440 0.813 1.00 90.00 168 ILE A CA 1
ATOM 1362 C C . ILE A 1 168 ? -2.316 11.688 1.484 1.00 90.00 168 ILE A C 1
ATOM 1364 O O . ILE A 1 168 ? -1.552 12.555 1.912 1.00 90.00 168 ILE A O 1
ATOM 1368 N N . ASP A 1 169 ? -3.638 11.789 1.541 1.00 89.31 169 ASP A N 1
ATOM 1369 C CA . ASP A 1 169 ? -4.285 12.828 2.328 1.00 89.31 169 ASP A CA 1
ATOM 1370 C C . ASP A 1 169 ? -4.200 12.453 3.813 1.00 89.31 169 ASP A C 1
ATOM 1372 O O . ASP A 1 169 ? -4.438 11.309 4.204 1.00 89.31 169 ASP A O 1
ATOM 1376 N N . THR A 1 170 ? -3.829 13.418 4.650 1.00 88.38 170 THR A N 1
ATOM 1377 C CA . THR A 1 170 ? -3.723 13.240 6.099 1.00 88.38 170 THR A CA 1
ATOM 1378 C C . THR A 1 170 ? -5.046 12.854 6.759 1.00 88.38 170 THR A C 1
ATOM 1380 O O . THR A 1 170 ? -5.010 12.202 7.799 1.00 88.38 170 THR A O 1
ATOM 1383 N N . ASN A 1 171 ? -6.201 13.180 6.163 1.00 87.00 171 ASN A N 1
ATOM 1384 C CA . ASN A 1 171 ? -7.504 12.712 6.660 1.00 87.00 171 ASN A CA 1
ATOM 1385 C C . ASN A 1 171 ? -7.659 11.177 6.588 1.00 87.00 171 ASN A C 1
ATOM 1387 O O . ASN A 1 171 ? -8.424 10.590 7.353 1.00 87.00 171 ASN A O 1
ATOM 1391 N N . MET A 1 172 ? -6.886 10.514 5.722 1.00 88.75 172 MET A N 1
ATOM 1392 C CA . MET A 1 172 ? -6.866 9.059 5.588 1.00 88.75 172 MET A CA 1
ATOM 1393 C C . MET A 1 172 ? -6.017 8.386 6.671 1.00 88.75 172 MET A C 1
ATOM 1395 O O . MET A 1 172 ? -6.004 7.158 6.759 1.00 88.75 172 MET A O 1
ATOM 1399 N N . LEU A 1 173 ? -5.292 9.163 7.478 1.00 90.19 173 LEU A N 1
ATOM 1400 C CA . LEU A 1 173 ? -4.442 8.677 8.559 1.00 90.19 173 LEU A CA 1
ATOM 1401 C C . LEU A 1 173 ? -5.159 8.793 9.909 1.00 90.19 173 LEU A C 1
ATOM 1403 O O . LEU A 1 173 ? -6.067 9.605 10.092 1.00 90.19 173 LEU A O 1
ATOM 1407 N N . SER A 1 174 ? -4.759 7.964 10.871 1.00 89.94 174 SER A N 1
ATOM 1408 C CA . SER A 1 174 ? -5.210 8.095 12.255 1.00 89.94 174 SER A CA 1
ATOM 1409 C C . SER A 1 174 ? -4.643 9.383 12.874 1.00 89.94 174 SER A C 1
ATOM 1411 O O . SER A 1 174 ? -3.445 9.658 12.729 1.00 89.94 174 SER A O 1
ATOM 1413 N N . PRO A 1 175 ? -5.461 10.181 13.583 1.00 88.56 175 PRO A N 1
ATOM 1414 C CA . PRO A 1 175 ? -4.989 11.387 14.252 1.00 88.56 175 PRO A CA 1
ATOM 1415 C C . PRO A 1 175 ? -4.027 11.037 15.390 1.00 88.56 175 PRO A C 1
ATOM 1417 O O . PRO A 1 175 ? -4.190 10.025 16.061 1.00 88.56 175 PRO A O 1
ATOM 1420 N N . LYS A 1 176 ? -3.048 11.914 15.649 1.00 87.69 176 LYS A N 1
ATOM 1421 C CA . LYS A 1 176 ? -2.052 11.757 16.732 1.00 87.69 176 LYS A CA 1
ATOM 1422 C C . LYS A 1 176 ? -1.238 10.450 16.662 1.00 87.69 176 LYS A C 1
ATOM 1424 O O . LYS A 1 176 ? -0.626 10.057 17.652 1.00 87.69 176 LYS A O 1
ATOM 1429 N N . THR A 1 177 ? -1.167 9.820 15.491 1.00 87.12 177 THR A N 1
ATOM 1430 C CA . THR A 1 177 ? -0.432 8.570 15.278 1.00 87.12 177 THR A CA 1
ATOM 1431 C C . THR A 1 177 ? 0.894 8.836 14.575 1.00 87.12 177 THR A C 1
ATOM 1433 O O . THR A 1 177 ? 0.974 9.604 13.615 1.00 87.12 177 THR A O 1
ATOM 1436 N N . ARG A 1 178 ? 1.962 8.184 15.045 1.00 88.62 178 ARG A N 1
ATOM 1437 C CA . ARG A 1 178 ? 3.253 8.174 14.352 1.00 88.62 178 ARG A CA 1
ATOM 1438 C C . ARG A 1 178 ? 3.216 7.129 13.246 1.00 88.62 178 ARG A C 1
ATOM 1440 O O . ARG A 1 178 ? 2.964 5.960 13.514 1.00 88.62 178 ARG A O 1
ATOM 1447 N N . TYR A 1 179 ? 3.501 7.556 12.023 1.00 87.50 179 TYR A N 1
ATOM 1448 C CA . TYR A 1 179 ? 3.540 6.683 10.857 1.00 87.50 179 TYR A CA 1
ATOM 1449 C C . TYR A 1 179 ? 4.970 6.406 10.410 1.00 87.50 179 TYR A C 1
ATOM 1451 O O . TYR A 1 179 ? 5.828 7.289 10.425 1.00 87.50 179 TYR A O 1
ATOM 1459 N N . ALA A 1 180 ? 5.189 5.182 9.942 1.00 87.12 180 ALA A N 1
ATOM 1460 C CA . ALA A 1 180 ? 6.345 4.810 9.147 1.00 87.12 180 ALA A CA 1
ATOM 1461 C C . ALA A 1 180 ? 5.883 4.481 7.723 1.00 87.12 180 ALA A C 1
ATOM 1463 O O . ALA A 1 180 ? 4.807 3.916 7.524 1.00 87.12 180 ALA A O 1
ATOM 1464 N N . ALA A 1 181 ? 6.692 4.850 6.731 1.00 87.50 181 ALA A N 1
ATOM 1465 C CA . ALA A 1 181 ? 6.436 4.520 5.336 1.00 87.50 181 ALA A CA 1
ATOM 1466 C C . ALA A 1 181 ? 7.349 3.378 4.891 1.00 87.50 181 ALA A C 1
ATOM 1468 O O . ALA A 1 181 ? 8.545 3.369 5.191 1.00 87.50 181 ALA A O 1
ATOM 1469 N N . TYR A 1 182 ? 6.781 2.447 4.129 1.00 87.00 182 TYR A N 1
ATOM 1470 C CA . TYR A 1 182 ? 7.482 1.275 3.623 1.00 87.00 182 TYR A CA 1
ATOM 1471 C C . TYR A 1 182 ? 7.333 1.185 2.112 1.00 87.00 182 TYR A C 1
ATOM 1473 O O . TYR A 1 182 ? 6.238 1.338 1.573 1.00 87.00 182 TYR A O 1
ATOM 1481 N N . LEU A 1 183 ? 8.441 0.890 1.434 1.00 88.19 183 LEU A N 1
ATOM 1482 C CA . LEU A 1 183 ? 8.413 0.450 0.048 1.00 88.19 183 LEU A CA 1
ATOM 1483 C C . LEU A 1 183 ? 8.230 -1.069 0.040 1.00 88.19 183 LEU A C 1
ATOM 1485 O O . LEU A 1 183 ? 9.107 -1.796 0.507 1.00 88.19 183 LEU A O 1
ATOM 1489 N N . VAL A 1 184 ? 7.104 -1.542 -0.490 1.00 88.69 184 VAL A N 1
ATOM 1490 C CA . VAL A 1 184 ? 6.863 -2.972 -0.723 1.00 88.69 184 VAL A CA 1
ATOM 1491 C C . VAL A 1 184 ? 7.287 -3.291 -2.149 1.00 88.69 184 VAL A C 1
ATOM 1493 O O . VAL A 1 184 ? 6.752 -2.734 -3.104 1.00 88.69 184 VAL A O 1
ATOM 1496 N N . TYR A 1 185 ? 8.276 -4.164 -2.285 1.00 87.31 185 TYR A N 1
ATOM 1497 C CA . TYR A 1 185 ? 8.878 -4.523 -3.562 1.00 87.31 185 TYR A CA 1
ATOM 1498 C C . TYR A 1 185 ? 9.365 -5.969 -3.517 1.00 87.31 185 TYR A C 1
ATOM 1500 O O . TYR A 1 185 ? 9.464 -6.590 -2.456 1.00 87.31 185 TYR A O 1
ATOM 1508 N N . GLY A 1 186 ? 9.729 -6.485 -4.679 1.00 84.50 186 GLY A N 1
ATOM 1509 C CA . GLY A 1 186 ? 10.536 -7.685 -4.777 1.00 84.50 186 GLY A CA 1
ATOM 1510 C C . GLY A 1 186 ? 11.146 -7.796 -6.160 1.00 84.50 186 GLY A C 1
ATOM 1511 O O . GLY A 1 186 ? 11.096 -6.860 -6.958 1.00 84.50 186 GLY A O 1
ATOM 1512 N N . PHE A 1 187 ? 11.782 -8.932 -6.410 1.00 81.31 187 PHE A N 1
ATOM 1513 C CA . PHE A 1 187 ? 12.627 -9.125 -7.578 1.00 81.31 187 PHE A CA 1
ATOM 1514 C C . PHE A 1 187 ? 12.006 -10.135 -8.527 1.00 81.31 187 PHE A C 1
ATOM 1516 O O . PHE A 1 187 ? 11.459 -11.155 -8.101 1.00 81.31 187 PHE A O 1
ATOM 1523 N N . ALA A 1 188 ? 12.130 -9.864 -9.825 1.00 77.06 188 ALA A N 1
ATOM 1524 C CA . ALA A 1 188 ? 11.841 -10.859 -10.843 1.00 77.06 188 ALA A CA 1
ATOM 1525 C C . ALA A 1 188 ? 12.745 -12.084 -10.633 1.00 77.06 188 ALA A C 1
ATOM 1527 O O . ALA A 1 188 ? 13.906 -11.952 -10.250 1.00 77.06 188 ALA A O 1
ATOM 1528 N N . LYS A 1 189 ? 12.238 -13.286 -10.929 1.00 72.69 189 LYS A N 1
ATOM 1529 C CA . LYS A 1 189 ? 13.009 -14.538 -10.781 1.00 72.69 189 LYS A CA 1
ATOM 1530 C C . LYS A 1 189 ? 14.309 -14.544 -11.591 1.00 72.69 189 LYS A C 1
ATOM 1532 O O . LYS A 1 189 ? 15.257 -15.220 -11.220 1.00 72.69 189 LYS A O 1
ATOM 1537 N N . SER A 1 190 ? 14.337 -13.806 -12.697 1.00 70.62 190 SER A N 1
ATOM 1538 C CA . SER A 1 190 ? 15.496 -13.649 -13.577 1.00 70.62 190 SER A CA 1
ATOM 1539 C C . SER A 1 190 ? 16.478 -12.568 -13.118 1.00 70.62 190 SER A C 1
ATOM 1541 O O . SER A 1 190 ? 17.474 -12.335 -13.799 1.00 70.62 190 SER A O 1
ATOM 1543 N N . TYR A 1 191 ? 16.204 -11.869 -12.013 1.00 69.06 191 TYR A N 1
ATOM 1544 C CA . TYR A 1 191 ? 17.053 -10.786 -11.540 1.00 69.06 191 TYR A CA 1
ATOM 1545 C C . TYR A 1 191 ? 18.358 -11.341 -10.964 1.00 69.06 191 TYR A C 1
ATOM 1547 O O . TYR A 1 191 ? 18.377 -11.954 -9.899 1.00 69.06 191 TYR A O 1
ATOM 1555 N N . ASN A 1 192 ? 19.457 -11.099 -11.671 1.00 64.44 192 ASN A N 1
ATOM 1556 C CA . ASN A 1 192 ? 20.815 -11.502 -11.301 1.00 64.44 192 ASN A CA 1
ATOM 1557 C C . ASN A 1 192 ? 21.732 -10.293 -11.027 1.00 64.44 192 ASN A C 1
ATOM 1559 O O . ASN A 1 192 ? 22.950 -10.441 -10.965 1.00 64.44 192 ASN A O 1
ATOM 1563 N N . CYS A 1 193 ? 21.161 -9.092 -10.898 1.00 62.22 193 CYS A N 1
ATOM 1564 C CA . CYS A 1 193 ? 21.920 -7.855 -10.763 1.00 62.22 193 CYS A CA 1
ATOM 1565 C C . CYS A 1 193 ? 22.262 -7.507 -9.308 1.00 62.22 193 CYS A C 1
ATOM 1567 O O . CYS A 1 193 ? 21.691 -8.020 -8.345 1.00 62.22 193 CYS A O 1
ATOM 1569 N N . ASN A 1 194 ? 23.202 -6.570 -9.179 1.00 64.75 194 ASN A N 1
ATOM 1570 C CA . ASN A 1 194 ? 23.670 -6.030 -7.911 1.00 64.75 194 ASN A CA 1
ATOM 1571 C C . ASN A 1 194 ? 22.542 -5.363 -7.094 1.00 64.75 194 ASN A C 1
ATOM 1573 O O . ASN A 1 194 ? 21.528 -4.935 -7.660 1.00 64.75 194 ASN A O 1
ATOM 1577 N N . PRO A 1 195 ? 22.732 -5.237 -5.765 1.00 67.06 195 PRO A N 1
ATOM 1578 C CA . PRO A 1 195 ? 21.856 -4.461 -4.896 1.00 67.06 195 PRO A CA 1
ATOM 1579 C C . PRO A 1 195 ? 21.590 -3.061 -5.452 1.00 67.06 195 PRO A C 1
ATOM 1581 O O . PRO A 1 195 ? 22.513 -2.356 -5.863 1.00 67.06 195 PRO A O 1
ATOM 1584 N N . LEU A 1 196 ? 20.328 -2.651 -5.420 1.00 72.31 196 LEU A N 1
ATOM 1585 C CA . LEU A 1 196 ? 19.897 -1.315 -5.821 1.00 72.31 196 LEU A CA 1
ATOM 1586 C C . LEU A 1 196 ? 19.921 -0.399 -4.599 1.00 72.31 196 LEU A C 1
ATOM 1588 O O . LEU A 1 196 ? 19.399 -0.761 -3.550 1.00 72.31 196 LEU A O 1
ATOM 1592 N N . SER A 1 197 ? 20.489 0.796 -4.723 1.00 74.75 197 SER A N 1
ATOM 1593 C CA . SER A 1 197 ? 20.370 1.827 -3.687 1.00 74.75 197 SER A CA 1
ATOM 1594 C C . SER A 1 197 ? 19.335 2.857 -4.121 1.00 74.75 197 SER A C 1
ATOM 1596 O O . SER A 1 197 ? 19.399 3.361 -5.242 1.00 74.75 197 SER A O 1
ATOM 1598 N N . ALA A 1 198 ? 18.389 3.170 -3.243 1.00 78.62 198 ALA A N 1
ATOM 1599 C CA . ALA A 1 198 ? 17.342 4.156 -3.480 1.00 78.62 198 ALA A CA 1
ATOM 1600 C C . ALA A 1 198 ? 17.266 5.125 -2.301 1.00 78.62 198 ALA A C 1
ATOM 1602 O O . ALA A 1 198 ? 17.393 4.714 -1.155 1.00 78.62 198 ALA A O 1
ATOM 1603 N N . ASN A 1 199 ? 17.027 6.405 -2.566 1.00 83.50 199 ASN A N 1
ATOM 1604 C CA . ASN A 1 199 ? 16.786 7.379 -1.505 1.00 83.50 199 ASN A CA 1
ATOM 1605 C C . ASN A 1 199 ? 15.283 7.495 -1.256 1.00 83.50 199 ASN A C 1
ATOM 1607 O O . ASN A 1 199 ? 14.511 7.670 -2.197 1.00 83.50 199 ASN A O 1
ATOM 1611 N N . ALA A 1 200 ? 14.881 7.425 0.007 1.00 84.00 200 ALA A N 1
ATOM 1612 C CA . ALA A 1 200 ? 13.512 7.636 0.447 1.00 84.00 200 ALA A CA 1
ATOM 1613 C C . ALA A 1 200 ? 13.398 8.962 1.199 1.00 84.00 200 ALA A C 1
ATOM 1615 O O . ALA A 1 200 ? 14.203 9.258 2.081 1.00 84.00 200 ALA A O 1
ATOM 1616 N N . ILE A 1 201 ? 12.381 9.747 0.852 1.00 84.75 201 ILE A N 1
ATOM 1617 C CA . ILE A 1 201 ? 12.077 11.045 1.455 1.00 84.75 201 ILE A CA 1
ATOM 1618 C C . ILE A 1 201 ? 10.594 11.043 1.817 1.00 84.75 201 ILE A C 1
ATOM 1620 O O . ILE A 1 201 ? 9.763 10.606 1.021 1.00 84.75 201 ILE A O 1
ATOM 1624 N N . ILE A 1 202 ? 10.271 11.531 3.013 1.00 84.62 202 ILE A N 1
ATOM 1625 C CA . ILE A 1 202 ? 8.899 11.778 3.458 1.00 84.62 202 ILE A CA 1
ATOM 1626 C C . ILE A 1 202 ? 8.797 13.275 3.725 1.00 84.62 202 ILE A C 1
ATOM 1628 O O . ILE A 1 202 ? 9.611 13.823 4.461 1.00 84.62 202 ILE A O 1
ATOM 1632 N N . SER A 1 203 ? 7.814 13.930 3.118 1.00 83.06 203 SER A N 1
ATOM 1633 C CA . SER A 1 203 ? 7.593 15.368 3.254 1.00 83.06 203 SER A CA 1
ATOM 1634 C C . SER A 1 203 ? 6.106 15.669 3.387 1.00 83.06 203 SER A C 1
ATOM 1636 O O . SER A 1 203 ? 5.273 14.996 2.778 1.00 83.06 203 SER A O 1
ATOM 1638 N N . PHE A 1 204 ? 5.774 16.713 4.142 1.00 80.88 204 PHE A N 1
ATOM 1639 C CA . PHE A 1 204 ? 4.419 17.251 4.218 1.00 80.88 204 PHE A CA 1
ATOM 1640 C C . PHE A 1 204 ? 4.297 18.420 3.236 1.00 80.88 204 PHE A C 1
ATOM 1642 O O . PHE A 1 204 ? 5.068 19.369 3.319 1.00 80.88 204 PHE A O 1
ATOM 1649 N N . ASN A 1 205 ? 3.321 18.370 2.324 1.00 69.06 205 ASN A N 1
ATOM 1650 C CA . ASN A 1 205 ? 3.155 19.360 1.244 1.00 69.06 205 ASN A CA 1
ATOM 1651 C C . ASN A 1 205 ? 2.861 20.800 1.714 1.00 69.06 205 ASN A C 1
ATOM 1653 O O . ASN A 1 205 ? 2.826 21.701 0.885 1.00 69.06 205 ASN A O 1
ATOM 1657 N N . ASN A 1 206 ? 2.659 21.036 3.012 1.00 58.41 206 ASN A N 1
ATOM 1658 C CA . ASN A 1 206 ? 2.308 22.356 3.540 1.00 58.41 206 ASN A CA 1
ATOM 1659 C C . ASN A 1 206 ? 3.511 23.280 3.782 1.00 58.41 206 ASN A C 1
ATOM 1661 O O . ASN A 1 206 ? 3.307 24.419 4.179 1.00 58.41 206 ASN A O 1
ATOM 1665 N N . ASN A 1 207 ? 4.740 22.825 3.533 1.00 53.22 207 ASN A N 1
ATOM 1666 C CA . ASN A 1 207 ? 5.923 23.677 3.501 1.00 53.22 207 ASN A CA 1
ATOM 1667 C C . ASN A 1 207 ? 6.769 23.262 2.298 1.00 53.22 207 ASN A C 1
ATOM 1669 O O . ASN A 1 207 ? 7.032 22.071 2.120 1.00 53.22 207 ASN A O 1
ATOM 1673 N N . GLU A 1 208 ? 7.222 24.222 1.489 1.00 50.69 208 GLU A N 1
ATOM 1674 C CA . GLU A 1 208 ? 8.363 24.008 0.597 1.00 50.69 208 GLU A CA 1
ATOM 1675 C C . GLU A 1 208 ? 9.587 23.719 1.473 1.00 50.69 208 GLU A C 1
ATOM 1677 O O . GLU A 1 208 ? 10.363 24.605 1.829 1.00 50.69 208 GLU A O 1
ATOM 1682 N N . ASP A 1 209 ? 9.711 22.471 1.921 1.00 53.59 209 ASP A N 1
ATOM 1683 C CA . ASP A 1 209 ? 10.773 22.069 2.822 1.00 53.59 209 ASP A CA 1
ATOM 1684 C C . ASP A 1 209 ? 12.046 21.892 1.996 1.00 53.59 209 ASP A C 1
ATOM 1686 O O . ASP A 1 209 ? 12.375 20.814 1.495 1.00 53.59 209 ASP A O 1
ATOM 1690 N N . CYS A 1 210 ? 12.787 22.985 1.847 1.00 54.88 210 CYS A N 1
ATOM 1691 C CA . CYS A 1 210 ? 14.118 23.002 1.255 1.00 54.88 210 CYS A CA 1
ATOM 1692 C C . CYS A 1 210 ? 15.123 22.097 2.008 1.00 54.88 210 CYS A C 1
ATOM 1694 O O . CYS A 1 210 ? 16.232 21.872 1.515 1.00 54.88 210 CYS A O 1
ATOM 1696 N N . ASN A 1 211 ? 14.739 21.504 3.151 1.00 54.81 211 ASN A N 1
ATOM 1697 C CA . ASN A 1 211 ? 15.503 20.465 3.845 1.00 54.81 211 ASN A CA 1
ATOM 1698 C C . ASN A 1 211 ? 15.073 19.026 3.516 1.00 54.81 211 ASN A C 1
ATOM 1700 O O . ASN A 1 211 ? 15.731 18.102 3.996 1.00 54.81 211 ASN A O 1
ATOM 1704 N N . ALA A 1 212 ? 14.056 18.792 2.682 1.00 57.00 212 ALA A N 1
ATOM 1705 C CA . ALA A 1 212 ? 13.643 17.443 2.281 1.00 57.00 212 ALA A CA 1
ATOM 1706 C C . ALA A 1 212 ? 14.806 16.564 1.750 1.00 57.00 212 ALA A C 1
ATOM 1708 O O . ALA A 1 212 ? 14.893 15.399 2.147 1.00 57.00 212 ALA A O 1
ATOM 1709 N N . PRO A 1 213 ? 15.777 17.085 0.961 1.00 59.59 213 PRO A N 1
ATOM 1710 C CA . PRO A 1 213 ? 16.951 16.304 0.563 1.00 59.59 213 PRO A CA 1
ATOM 1711 C C . PRO A 1 213 ? 17.851 15.910 1.743 1.00 59.59 213 PRO A C 1
ATOM 1713 O O . PRO A 1 213 ? 18.492 14.865 1.699 1.00 59.59 213 PRO A O 1
ATOM 1716 N N . LYS A 1 214 ? 17.898 16.723 2.809 1.00 59.03 214 LYS A N 1
ATOM 1717 C CA . LYS A 1 214 ? 18.719 16.474 4.008 1.00 59.03 214 LYS A CA 1
ATOM 1718 C C . LYS A 1 214 ? 18.117 15.402 4.922 1.00 59.03 214 LYS A C 1
ATOM 1720 O O . LYS A 1 214 ? 18.837 14.828 5.730 1.00 59.03 214 LYS A O 1
ATOM 1725 N N . GLN A 1 215 ? 16.818 15.131 4.796 1.00 67.38 215 GLN A N 1
ATOM 1726 C CA . GLN A 1 215 ? 16.108 14.093 5.553 1.00 67.38 215 GLN A CA 1
ATOM 1727 C C . GLN A 1 215 ? 16.032 12.754 4.799 1.00 67.38 215 GLN A C 1
ATOM 1729 O O . GLN A 1 215 ? 15.458 11.787 5.307 1.00 67.38 215 GLN A O 1
ATOM 1734 N N . ALA A 1 216 ? 16.606 12.686 3.591 1.00 75.75 216 ALA A N 1
ATOM 1735 C CA . ALA A 1 216 ? 16.607 11.484 2.777 1.00 75.75 216 ALA A CA 1
ATOM 1736 C C . ALA A 1 216 ? 17.310 10.325 3.493 1.00 75.75 216 ALA A C 1
ATOM 1738 O O . ALA A 1 216 ? 18.426 10.462 3.997 1.00 75.75 216 ALA A O 1
ATOM 1739 N N . ARG A 1 217 ? 16.669 9.156 3.498 1.00 80.56 217 ARG A N 1
ATOM 1740 C CA . ARG A 1 217 ? 17.269 7.907 3.970 1.00 80.56 217 ARG A CA 1
ATOM 1741 C C . ARG A 1 217 ? 17.624 7.024 2.788 1.00 80.56 217 ARG A C 1
ATOM 1743 O O . ARG A 1 217 ? 16.760 6.710 1.973 1.00 80.56 217 ARG A O 1
ATOM 1750 N N . THR A 1 218 ? 18.872 6.580 2.723 1.00 82.12 218 THR A N 1
ATOM 1751 C CA . THR A 1 218 ? 19.306 5.594 1.731 1.00 82.12 218 THR A CA 1
ATOM 1752 C C . THR A 1 218 ? 18.803 4.206 2.125 1.00 82.12 218 THR A C 1
ATOM 1754 O O . THR A 1 218 ? 19.053 3.725 3.230 1.00 82.12 218 THR A O 1
ATOM 1757 N N . LEU A 1 219 ? 18.094 3.556 1.211 1.00 80.75 219 LEU A N 1
ATOM 1758 C CA . LEU A 1 219 ? 17.605 2.188 1.298 1.00 80.75 219 LEU A CA 1
ATOM 1759 C C . LEU A 1 219 ? 18.414 1.314 0.340 1.00 80.75 219 LEU A C 1
ATOM 1761 O O . LEU A 1 219 ? 18.585 1.657 -0.828 1.00 80.75 219 LEU A O 1
ATOM 1765 N N . HIS A 1 220 ? 18.869 0.159 0.817 1.00 79.75 220 HIS A N 1
ATOM 1766 C CA . HIS A 1 220 ? 19.498 -0.852 -0.027 1.00 79.75 220 HIS A CA 1
ATOM 1767 C C . HIS A 1 220 ? 18.492 -1.963 -0.311 1.00 79.75 220 HIS A C 1
ATOM 1769 O O . HIS A 1 220 ? 18.135 -2.735 0.578 1.00 79.75 220 HIS A O 1
ATOM 1775 N N . LEU A 1 221 ? 18.035 -2.028 -1.553 1.00 78.06 221 LEU A N 1
ATOM 1776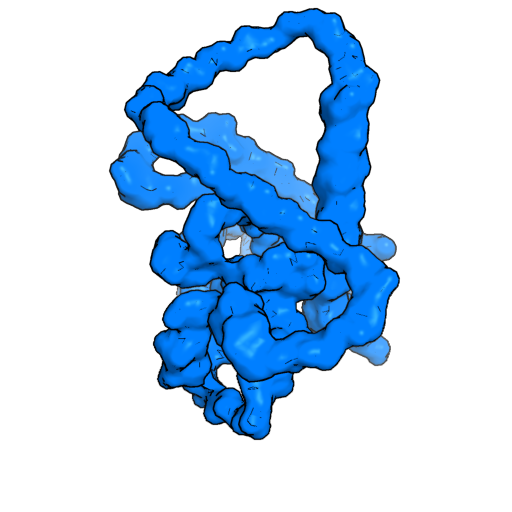 C CA . LEU A 1 221 ? 17.109 -3.030 -2.045 1.00 78.06 221 LEU A CA 1
ATOM 1777 C C . LEU A 1 221 ? 17.898 -4.289 -2.415 1.00 78.06 221 LEU A C 1
ATOM 1779 O O . LEU A 1 221 ? 18.779 -4.255 -3.282 1.00 78.06 221 LEU A O 1
ATOM 1783 N N . LYS A 1 222 ? 17.593 -5.401 -1.746 1.00 74.00 222 LYS A N 1
ATOM 1784 C CA . LYS A 1 222 ? 18.274 -6.691 -1.921 1.00 74.00 222 LYS A CA 1
ATOM 1785 C C . LYS A 1 222 ? 17.256 -7.828 -1.967 1.00 74.00 222 LYS A C 1
ATOM 1787 O O . LYS A 1 222 ? 16.252 -7.733 -1.260 1.00 74.00 222 LYS A O 1
ATOM 1792 N N . PRO A 1 223 ? 17.497 -8.889 -2.760 1.00 67.25 223 PRO A N 1
ATOM 1793 C CA . PRO A 1 223 ? 16.657 -10.079 -2.729 1.00 67.25 223 PRO A CA 1
ATOM 1794 C C . PRO A 1 223 ? 16.565 -10.652 -1.314 1.00 67.25 223 PRO A C 1
ATOM 1796 O O . PRO A 1 223 ? 17.534 -10.603 -0.558 1.00 67.25 223 PRO A O 1
ATOM 1799 N N . TRP A 1 224 ? 15.402 -11.203 -0.974 1.00 58.53 224 TRP A N 1
ATOM 1800 C CA . TRP A 1 224 ? 15.216 -11.968 0.255 1.00 58.53 224 TRP A CA 1
ATOM 1801 C C . TRP A 1 224 ? 16.036 -13.260 0.148 1.00 58.53 224 TRP A C 1
ATOM 1803 O O . TRP A 1 224 ? 15.727 -14.100 -0.698 1.00 58.53 224 TRP A O 1
ATOM 1813 N N . THR A 1 225 ? 17.098 -13.378 0.946 1.00 47.91 225 THR A N 1
ATOM 1814 C CA . THR A 1 225 ? 17.880 -14.614 1.137 1.00 47.91 225 THR A CA 1
ATOM 1815 C C . THR A 1 225 ? 17.210 -15.539 2.133 1.00 47.91 225 THR A C 1
ATOM 1817 O O . THR A 1 225 ? 16.770 -15.010 3.181 1.00 47.91 225 THR A O 1
#

Sequence (225 aa):
MSRNYDNWERLLEAVLRREHDRELVLAHSPDPSFSSSIISHPCTSIHDNQNIQLGTSSNTVNEKDWERLLLPDYEDIISRSADPVVYATKKDLYLSLRDSPILHDGGKMSFHIDKTTGNKCVMIGARKLKILWGEIPEFWKLISHQDSRFLTVAELKQILRFDSRGQIDTNMLSPKTRYAAYLVYGFAKSYNCNPLSANAIISFNNNEDCNAPKQARTLHLKPWT

InterPro domains:
  IPR025886 Phloem protein 2-like [PF14299] (120-202)